Protein AF-A0A6I0JHQ5-F1 (afdb_monomer_lite)

Radius of gyration: 29.56 Å; chains: 1; bounding box: 64×48×81 Å

Secondary structure (DSSP, 8-state):
--S-HHHHHHH-----HHHHHHHHHHHTTS---GGG-TT-SS------------------PPP------------------------------------------------SPPP---------SS-PPPPGGGG-TTTB-HHHHHHHHHHHT---HHHHHHHHHHTGGGBTTSHHHHHHHHS-GGG-S-HHHHHHHHHHHHHT-

pLDDT: mean 71.76, std 22.85, range [32.28, 97.31]

Organism: Bacteroides uniformis (NCBI:txid820)

Sequence (205 aa):
GILDRNSYQENGILTSESIQKVWMEATKRRKRELSELPYLMVKPEKENGKADTPPALQEIQQPELFKKEKTPVNPKNVVHDVAVNAKNACNSGQSKVKEKKAEENKEFPPSAPPKGEEEERKEDSASLPIPGYAFNTMTHNYPGLTDTLKRLGITEVGEVNAILRLSDYGRKGTTVWQLIANTCWSDIGAKGRYLIAALNRAKRK

Foldseek 3Di:
DQFDVVLCVPPVDGHDLVRLVVVCVVCVPPPDDPCPDPSRPDDPPPPPDDDDDDDDDDDDDDDDPDDDDDDDDDDDDDDDDDDDPPPDPDPPDDDDDDDDDDDDDDDDDPPDDDDDDPPPPPPPLDDDDDDPCCPPPVFFDLVVLLVLCVVLVVPRSSLSSLLCVLCVSGGPPDCLVVCSVVDPSVVDDCVSVVSSVVSVVVVVD

Structure (mmCIF, N/CA/C/O backbone):
data_AF-A0A6I0JHQ5-F1
#
_entry.id   AF-A0A6I0JHQ5-F1
#
loop_
_atom_site.group_PDB
_atom_site.id
_atom_site.type_symbol
_atom_site.label_atom_id
_atom_site.label_alt_id
_atom_site.label_comp_id
_atom_site.label_asym_id
_atom_site.label_entity_id
_atom_site.label_seq_id
_atom_site.pdbx_PDB_ins_code
_atom_site.Cartn_x
_atom_site.Cartn_y
_atom_site.Cartn_z
_atom_site.occupancy
_atom_site.B_iso_or_equiv
_atom_site.auth_seq_id
_atom_site.auth_comp_id
_atom_site.auth_asym_id
_atom_site.auth_atom_id
_atom_site.pdbx_PDB_model_num
ATOM 1 N N . GLY A 1 1 ? 17.772 -13.685 -38.017 1.00 62.91 1 GLY A N 1
ATOM 2 C CA . GLY A 1 1 ? 18.515 -12.671 -37.238 1.00 62.91 1 GLY A CA 1
ATOM 3 C C . GLY A 1 1 ? 17.869 -12.521 -35.877 1.00 62.91 1 GLY A C 1
ATOM 4 O O . GLY A 1 1 ? 16.728 -12.932 -35.732 1.00 62.91 1 GLY A O 1
ATOM 5 N N . ILE A 1 2 ? 18.572 -11.963 -34.888 1.00 76.75 2 ILE A N 1
ATOM 6 C CA . ILE A 1 2 ? 18.030 -11.758 -33.525 1.00 76.75 2 ILE A CA 1
ATOM 7 C C . ILE A 1 2 ? 16.774 -10.866 -33.557 1.00 76.75 2 ILE A C 1
ATOM 9 O O . ILE A 1 2 ? 15.871 -11.035 -32.742 1.00 76.75 2 ILE A O 1
ATOM 13 N N . LEU A 1 3 ? 16.700 -9.967 -34.542 1.00 86.19 3 LEU A N 1
ATOM 14 C CA . LEU A 1 3 ? 15.652 -8.969 -34.716 1.00 86.19 3 LEU A CA 1
ATOM 15 C C . LEU A 1 3 ? 15.126 -8.978 -36.150 1.00 86.19 3 LEU A C 1
ATOM 17 O O . LEU A 1 3 ? 15.896 -9.185 -37.093 1.00 86.19 3 LEU A O 1
ATOM 21 N N . ASP A 1 4 ? 13.830 -8.722 -36.287 1.00 86.56 4 ASP A N 1
ATOM 22 C CA . ASP A 1 4 ? 13.154 -8.492 -37.552 1.00 86.56 4 ASP A CA 1
ATOM 23 C C . ASP A 1 4 ? 13.100 -6.989 -37.852 1.00 86.56 4 ASP A C 1
ATOM 25 O O . ASP A 1 4 ? 12.587 -6.186 -37.070 1.00 86.56 4 ASP A O 1
ATOM 29 N N . ARG A 1 5 ? 13.686 -6.595 -38.986 1.00 87.56 5 ARG A N 1
ATOM 30 C CA . ARG A 1 5 ? 13.784 -5.179 -39.370 1.00 87.56 5 ARG A CA 1
ATOM 31 C C . ARG A 1 5 ? 12.447 -4.621 -39.848 1.00 87.56 5 ARG A C 1
ATOM 33 O O . ARG A 1 5 ? 12.194 -3.444 -39.614 1.00 87.56 5 ARG A O 1
ATOM 40 N N . ASN A 1 6 ? 11.600 -5.450 -40.455 1.00 85.38 6 ASN A N 1
ATOM 41 C CA . ASN A 1 6 ? 10.311 -5.019 -40.992 1.00 85.38 6 ASN A CA 1
ATOM 42 C C . ASN A 1 6 ? 9.362 -4.641 -39.851 1.00 85.38 6 ASN A C 1
ATOM 44 O O . ASN A 1 6 ? 8.803 -3.551 -39.856 1.00 85.38 6 ASN A O 1
ATOM 48 N N . SER A 1 7 ? 9.296 -5.458 -38.796 1.00 83.44 7 SER A N 1
ATOM 49 C CA . SER A 1 7 ? 8.553 -5.137 -37.573 1.00 83.44 7 SER A CA 1
ATOM 50 C C . SER A 1 7 ? 9.008 -3.821 -36.933 1.00 83.44 7 SER A C 1
ATOM 52 O O . SER A 1 7 ? 8.184 -3.052 -36.431 1.00 83.44 7 SER A O 1
ATOM 54 N N . TYR A 1 8 ? 10.312 -3.535 -36.947 1.00 85.75 8 TYR A N 1
ATOM 55 C CA . TYR A 1 8 ? 10.825 -2.271 -36.422 1.00 85.75 8 TYR A CA 1
ATOM 56 C C . TYR A 1 8 ? 10.420 -1.077 -37.294 1.00 85.75 8 TYR A C 1
ATOM 58 O O . TYR A 1 8 ? 10.065 -0.030 -36.765 1.00 85.75 8 TYR A O 1
ATOM 66 N N . GLN A 1 9 ? 10.432 -1.229 -38.616 1.00 85.19 9 GLN A N 1
ATOM 67 C CA . GLN A 1 9 ? 10.061 -0.156 -39.539 1.00 85.19 9 GLN A CA 1
ATOM 68 C C . GLN A 1 9 ? 8.553 0.117 -39.566 1.00 85.19 9 GLN A C 1
ATOM 70 O O . GLN A 1 9 ? 8.151 1.275 -39.604 1.00 85.19 9 GLN A O 1
ATOM 75 N N . GLU A 1 10 ? 7.726 -0.926 -39.529 1.00 85.25 10 GLU A N 1
ATOM 76 C CA . GLU A 1 10 ? 6.267 -0.809 -39.632 1.00 85.25 10 GLU A CA 1
ATOM 77 C C . GLU A 1 10 ? 5.610 -0.466 -38.292 1.00 85.25 10 GLU A C 1
ATOM 79 O O . GLU A 1 10 ? 4.711 0.369 -38.239 1.00 85.25 10 GLU A O 1
ATOM 84 N N . ASN A 1 11 ? 6.067 -1.094 -37.204 1.00 84.88 11 ASN A N 1
ATOM 85 C CA . ASN A 1 11 ? 5.420 -0.999 -35.893 1.00 84.88 11 ASN A CA 1
ATOM 86 C C . ASN A 1 11 ? 6.296 -0.316 -34.829 1.00 84.88 11 ASN A C 1
ATOM 88 O O . ASN A 1 11 ? 5.829 -0.085 -33.715 1.00 84.88 11 ASN A O 1
ATOM 92 N N . GLY A 1 12 ? 7.571 -0.024 -35.118 1.00 86.88 12 GLY A N 1
ATOM 93 C CA . GLY A 1 12 ? 8.519 0.479 -34.115 1.00 86.88 12 GLY A CA 1
ATOM 94 C C . GLY A 1 12 ? 8.941 -0.574 -33.084 1.00 86.88 12 GLY A C 1
ATOM 95 O O . GLY A 1 12 ? 9.507 -0.227 -32.047 1.00 86.88 12 GLY A O 1
ATOM 96 N N . ILE A 1 13 ? 8.659 -1.861 -33.331 1.00 87.44 13 ILE A N 1
ATOM 97 C CA . ILE A 1 13 ? 8.844 -2.936 -32.349 1.00 87.44 13 ILE A CA 1
ATOM 98 C C . ILE A 1 13 ? 10.092 -3.747 -32.676 1.00 87.44 13 ILE A C 1
ATOM 100 O O . ILE A 1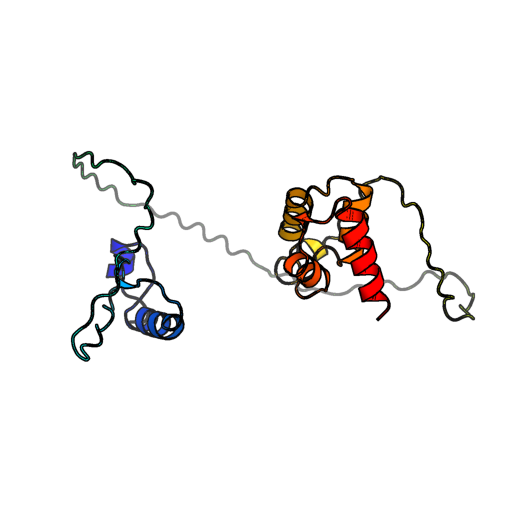 13 ? 10.196 -4.378 -33.730 1.00 87.44 13 ILE A O 1
ATOM 104 N N . LEU A 1 14 ? 11.010 -3.788 -31.711 1.00 89.88 14 LEU A N 1
ATOM 105 C CA . LEU A 1 14 ? 12.246 -4.560 -31.769 1.00 89.88 14 LEU A CA 1
ATOM 106 C C . LEU A 1 14 ? 11.989 -6.026 -31.377 1.00 89.88 14 LEU A C 1
ATOM 108 O O . LEU A 1 14 ? 12.294 -6.457 -30.268 1.00 89.88 14 LEU A O 1
ATOM 112 N N . THR A 1 15 ? 11.372 -6.787 -32.276 1.00 89.12 15 THR A N 1
ATOM 113 C CA . THR A 1 15 ? 11.018 -8.197 -32.050 1.00 89.12 15 THR A CA 1
ATOM 114 C C . THR A 1 15 ? 11.452 -9.070 -33.222 1.00 89.12 15 THR A C 1
ATOM 116 O O . THR A 1 15 ? 11.963 -8.575 -34.221 1.00 89.12 15 THR A O 1
ATOM 119 N N . SER A 1 16 ? 11.308 -10.380 -33.080 1.00 90.69 16 SER A N 1
ATOM 120 C CA . SER A 1 16 ? 11.535 -11.372 -34.128 1.00 90.69 16 SER A CA 1
ATOM 121 C C . SER A 1 16 ? 10.625 -12.573 -33.902 1.00 90.69 16 SER A C 1
ATOM 123 O O . SER A 1 16 ? 10.070 -12.748 -32.816 1.00 90.69 16 SER A O 1
ATOM 125 N N . GLU A 1 17 ? 10.490 -13.430 -34.912 1.00 87.88 17 GLU A N 1
ATOM 126 C CA . GLU A 1 17 ? 9.650 -14.627 -34.828 1.00 87.88 17 GLU A CA 1
ATOM 127 C C . GLU A 1 17 ? 10.030 -15.531 -33.637 1.00 87.88 17 GLU A C 1
ATOM 129 O O . GLU A 1 17 ? 9.159 -16.048 -32.940 1.00 87.88 17 GLU A O 1
ATOM 134 N N . SER A 1 18 ? 11.328 -15.683 -33.347 1.00 87.38 18 SER A N 1
ATOM 135 C CA . SER A 1 18 ? 11.807 -16.485 -32.214 1.00 87.38 18 SER A CA 1
ATOM 136 C C . SER A 1 18 ? 11.443 -15.866 -30.863 1.00 87.38 18 SER A C 1
ATOM 138 O O . SER A 1 18 ? 11.009 -16.583 -29.962 1.00 87.38 18 SER A O 1
ATOM 140 N N . ILE A 1 19 ? 11.557 -14.540 -30.730 1.00 90.25 19 ILE A N 1
ATOM 141 C CA . ILE A 1 19 ? 11.165 -13.803 -29.520 1.00 90.25 19 ILE A CA 1
ATOM 142 C C . ILE A 1 19 ? 9.655 -13.925 -29.297 1.00 90.25 19 ILE A C 1
ATOM 144 O O . ILE A 1 19 ? 9.217 -14.220 -28.184 1.00 90.25 19 ILE A O 1
ATOM 148 N N . GLN A 1 20 ? 8.858 -13.746 -30.355 1.00 89.50 20 GLN A N 1
ATOM 149 C CA . GLN A 1 20 ? 7.406 -13.880 -30.276 1.00 89.50 20 GLN A CA 1
ATOM 150 C C . GLN A 1 20 ? 6.993 -15.307 -29.890 1.00 89.50 20 GLN A C 1
ATOM 152 O O . GLN A 1 20 ? 6.142 -15.455 -29.021 1.00 89.50 20 GLN A O 1
ATOM 157 N N . LYS A 1 21 ? 7.625 -16.360 -30.431 1.00 88.88 21 LYS A N 1
ATOM 158 C CA . LYS A 1 21 ? 7.341 -17.760 -30.045 1.00 88.88 21 LYS A CA 1
ATOM 159 C C . LYS A 1 21 ? 7.562 -18.024 -28.554 1.00 88.88 21 LYS A C 1
ATOM 161 O O . LYS A 1 21 ? 6.670 -18.558 -27.899 1.00 88.88 21 LYS A O 1
ATOM 166 N N . VAL A 1 22 ? 8.707 -17.611 -28.006 1.00 89.88 22 VAL A N 1
ATOM 167 C CA . VAL A 1 22 ? 9.011 -17.769 -26.569 1.00 89.88 22 VAL A CA 1
ATOM 168 C C . VAL A 1 22 ? 8.010 -16.993 -25.713 1.00 89.88 22 VAL A C 1
ATOM 170 O O . VAL A 1 22 ? 7.521 -17.488 -24.698 1.00 89.88 22 VAL A O 1
ATOM 173 N N . TRP A 1 23 ? 7.652 -15.780 -26.136 1.00 88.19 23 TRP A N 1
ATOM 174 C CA . TRP A 1 23 ? 6.645 -14.978 -25.450 1.00 88.19 23 TRP A CA 1
ATOM 175 C C . TRP A 1 23 ? 5.255 -15.635 -25.474 1.00 88.19 23 TRP A C 1
ATOM 177 O O . TRP A 1 23 ? 4.582 -15.673 -24.441 1.00 88.19 23 TRP A O 1
ATOM 187 N N . MET A 1 24 ? 4.838 -16.205 -26.608 1.00 85.75 24 MET A N 1
ATOM 188 C CA . MET A 1 24 ? 3.575 -16.943 -26.744 1.00 85.75 24 MET A CA 1
ATOM 189 C C . MET A 1 24 ? 3.550 -18.174 -25.829 1.00 85.75 24 MET A C 1
ATOM 191 O O . MET A 1 24 ? 2.570 -18.402 -25.121 1.00 85.75 24 MET A O 1
ATOM 195 N N . GLU A 1 25 ? 4.646 -18.933 -25.768 1.00 85.69 25 GLU A N 1
ATOM 196 C CA . GLU A 1 25 ? 4.774 -20.086 -24.871 1.00 85.69 25 GLU A CA 1
ATOM 197 C C . GLU A 1 25 ? 4.651 -19.664 -23.395 1.00 85.69 25 GLU A C 1
ATOM 199 O O . GLU A 1 25 ? 3.826 -20.196 -22.645 1.00 85.69 25 GLU A O 1
ATOM 204 N N . ALA A 1 26 ? 5.392 -18.626 -22.994 1.00 88.00 26 ALA A N 1
ATOM 205 C CA . ALA A 1 26 ? 5.392 -18.096 -21.632 1.00 88.00 26 ALA A CA 1
ATOM 206 C C . ALA A 1 26 ? 4.060 -17.435 -21.226 1.00 88.00 26 ALA A C 1
ATOM 208 O O . ALA A 1 26 ? 3.791 -17.230 -20.036 1.00 88.00 26 ALA A O 1
ATOM 209 N N . THR A 1 27 ? 3.224 -17.056 -22.195 1.00 83.62 27 THR A N 1
ATOM 210 C CA . THR A 1 27 ? 1.930 -16.397 -21.967 1.00 83.62 27 THR A CA 1
ATOM 211 C C . THR A 1 27 ? 0.726 -17.301 -22.193 1.00 83.62 27 THR A C 1
ATOM 213 O O . THR A 1 27 ? -0.363 -16.913 -21.780 1.00 83.62 27 THR A O 1
ATOM 216 N N . LYS A 1 28 ? 0.913 -18.537 -22.678 1.00 81.06 28 LYS A N 1
ATOM 217 C CA . LYS A 1 28 ? -0.150 -19.519 -22.965 1.00 81.06 28 LYS A CA 1
ATOM 218 C C . LYS A 1 28 ? -1.140 -19.755 -21.813 1.00 81.06 28 LYS A C 1
ATOM 220 O O . LYS A 1 28 ? -2.302 -20.062 -22.046 1.00 81.06 28 LYS A O 1
ATOM 225 N N . ARG A 1 29 ? -0.707 -19.605 -20.553 1.00 76.31 29 ARG A N 1
ATOM 226 C CA . ARG A 1 29 ? -1.556 -19.800 -19.354 1.00 76.31 29 ARG A CA 1
ATOM 227 C C . ARG A 1 29 ? -2.416 -18.587 -18.989 1.00 76.31 29 ARG A C 1
ATOM 229 O O . ARG A 1 29 ? -3.279 -18.684 -18.120 1.00 76.31 29 ARG A O 1
ATOM 236 N N . ARG A 1 30 ? -2.166 -17.430 -19.602 1.00 77.81 30 ARG A N 1
ATOM 237 C CA . ARG A 1 30 ? -2.939 -16.207 -19.384 1.00 77.81 30 ARG A CA 1
ATOM 238 C C . ARG A 1 30 ? -4.075 -16.234 -20.405 1.00 77.81 30 ARG A C 1
ATOM 240 O O . ARG A 1 30 ? -3.806 -16.217 -21.597 1.00 77.81 30 ARG A O 1
ATOM 247 N N . LYS A 1 31 ? -5.329 -16.318 -19.946 1.00 66.56 31 LYS A N 1
ATOM 248 C CA . LYS A 1 31 ? -6.545 -16.338 -20.784 1.00 66.56 31 LYS A CA 1
ATOM 249 C C . LYS A 1 31 ? -6.758 -14.990 -21.495 1.00 66.56 31 LYS A C 1
ATOM 251 O O . LYS A 1 31 ? -7.672 -14.249 -21.154 1.00 66.56 31 LYS A O 1
ATOM 256 N N . ARG A 1 32 ? -5.862 -14.622 -22.408 1.00 70.75 32 ARG A N 1
ATOM 257 C CA . ARG A 1 32 ? -5.912 -13.377 -23.176 1.00 70.75 32 ARG A CA 1
ATOM 258 C C . ARG A 1 32 ? -6.013 -13.722 -24.655 1.00 70.75 32 ARG A C 1
ATOM 260 O O . ARG A 1 32 ? -5.326 -14.630 -25.116 1.00 70.75 32 ARG A O 1
ATOM 267 N N . GLU A 1 33 ? -6.860 -13.006 -25.382 1.00 67.88 33 GLU A N 1
ATOM 268 C CA . GLU A 1 33 ? -7.032 -13.214 -26.818 1.00 67.88 33 GLU A CA 1
ATOM 269 C C . GLU A 1 33 ? -5.829 -12.639 -27.573 1.00 67.88 33 GLU A C 1
ATOM 271 O O . GLU A 1 33 ? -5.718 -11.446 -27.835 1.00 67.88 33 GLU A O 1
ATOM 276 N N . LEU A 1 34 ? -4.862 -13.505 -27.876 1.00 66.69 34 LEU A N 1
ATOM 277 C CA . LEU A 1 34 ? -3.615 -13.136 -28.559 1.00 66.69 34 LEU A CA 1
ATOM 278 C C . LEU A 1 34 ? -3.827 -12.824 -30.052 1.00 66.69 34 LEU A C 1
ATOM 280 O O . LEU A 1 34 ? -2.945 -12.262 -30.695 1.00 66.69 34 LEU A O 1
ATOM 284 N N . SER A 1 35 ? -4.998 -13.164 -30.596 1.00 65.19 35 SER A N 1
ATOM 285 C CA . SER A 1 35 ? -5.417 -12.888 -31.974 1.00 65.19 35 SER A CA 1
ATOM 286 C C . SER A 1 35 ? -5.663 -11.408 -32.276 1.00 65.19 35 SER A C 1
ATOM 288 O O . SER A 1 35 ? -5.780 -11.056 -33.446 1.00 65.19 35 SER A O 1
ATOM 290 N N . GLU A 1 36 ? -5.732 -10.545 -31.261 1.00 67.81 36 GLU A N 1
ATOM 291 C CA . GLU A 1 36 ? -6.041 -9.118 -31.428 1.00 67.81 36 GLU A CA 1
ATOM 292 C C . GLU A 1 36 ? -4.808 -8.239 -31.694 1.00 67.81 36 GLU A C 1
ATOM 294 O O . GLU A 1 36 ? -4.946 -7.043 -31.948 1.00 67.81 36 GLU A O 1
ATOM 299 N N . LEU A 1 37 ? -3.589 -8.790 -31.632 1.00 76.88 37 LEU A N 1
ATOM 300 C CA . LEU A 1 37 ? -2.369 -7.988 -31.744 1.00 76.88 37 LEU A CA 1
ATOM 301 C C . LEU A 1 37 ? -1.943 -7.795 -33.215 1.00 76.88 37 LEU A C 1
ATOM 303 O O . LEU A 1 37 ? -1.537 -8.765 -33.858 1.00 76.88 37 LEU A O 1
ATOM 307 N N . PRO A 1 38 ? -1.949 -6.555 -33.749 1.00 75.94 38 PRO A N 1
ATOM 308 C CA . PRO A 1 38 ? -1.713 -6.283 -35.174 1.00 75.94 38 PRO A CA 1
ATOM 309 C C . PRO A 1 38 ? -0.259 -6.496 -35.628 1.00 75.94 38 PRO A C 1
ATOM 311 O O . PRO A 1 38 ? 0.008 -6.571 -36.821 1.00 75.94 38 PRO A O 1
ATOM 314 N N . TYR A 1 39 ? 0.680 -6.610 -34.688 1.00 77.19 39 TYR A N 1
ATOM 315 C CA . TYR A 1 39 ? 2.122 -6.751 -34.933 1.00 77.19 39 TYR A CA 1
ATOM 316 C C . TYR A 1 39 ? 2.643 -8.182 -34.710 1.00 77.19 39 TYR A C 1
ATOM 318 O O . TYR A 1 39 ? 3.855 -8.428 -34.716 1.00 77.19 39 TYR A O 1
ATOM 326 N N . LEU A 1 40 ? 1.745 -9.137 -34.448 1.00 83.81 40 LEU A N 1
ATOM 327 C CA . LEU A 1 40 ? 2.125 -10.522 -34.217 1.00 83.81 40 LEU A CA 1
ATOM 328 C C . LEU A 1 40 ? 2.392 -11.214 -35.561 1.00 83.81 40 LEU A C 1
ATOM 330 O O . LEU A 1 40 ? 1.495 -11.423 -36.374 1.00 83.81 40 LEU A O 1
ATOM 334 N N . MET A 1 41 ? 3.649 -11.585 -35.778 1.00 80.38 41 MET A N 1
ATOM 335 C CA . MET A 1 41 ? 4.110 -12.319 -36.957 1.00 80.38 41 MET A CA 1
ATOM 336 C C . MET A 1 41 ? 3.763 -13.807 -36.826 1.00 80.38 41 MET A C 1
ATOM 338 O O . MET A 1 41 ? 3.449 -14.482 -37.806 1.00 80.38 41 MET A O 1
ATOM 342 N N . VAL A 1 42 ? 3.794 -14.315 -35.590 1.00 75.38 42 VAL A N 1
ATOM 343 C CA . VAL A 1 42 ? 3.487 -15.705 -35.249 1.00 75.38 42 VAL A CA 1
ATOM 344 C C . VAL A 1 42 ? 2.000 -15.833 -34.969 1.00 75.38 42 VAL A C 1
ATOM 346 O O . VAL A 1 42 ? 1.533 -15.565 -33.864 1.00 75.38 42 VAL A O 1
ATOM 349 N N . LYS A 1 43 ? 1.234 -16.261 -35.969 1.00 74.44 43 LYS A N 1
ATOM 350 C CA . LYS A 1 43 ? -0.187 -16.546 -35.763 1.00 74.44 43 LYS A CA 1
ATOM 351 C C . LYS A 1 43 ? -0.328 -17.676 -34.734 1.00 74.44 43 LYS A C 1
ATOM 353 O O . LYS A 1 43 ? 0.391 -18.670 -34.851 1.00 74.44 43 LYS A O 1
ATOM 358 N N . PRO A 1 44 ? -1.232 -17.558 -33.745 1.00 65.81 44 PRO A N 1
ATOM 359 C CA . PRO A 1 44 ? -1.538 -18.685 -32.881 1.00 65.81 44 PRO A CA 1
ATOM 360 C C . PRO A 1 44 ? -2.069 -19.823 -33.756 1.00 65.81 44 PRO A C 1
ATOM 362 O O . PRO A 1 44 ? -3.013 -19.628 -34.527 1.00 65.81 44 PRO A O 1
ATOM 365 N N . GLU A 1 45 ? -1.453 -21.001 -33.661 1.00 60.28 45 GLU A N 1
ATOM 366 C CA . GLU A 1 45 ? -2.038 -22.206 -34.233 1.00 60.28 45 GLU A CA 1
ATOM 367 C C . GLU A 1 45 ? -3.379 -22.423 -33.537 1.00 60.28 45 GLU A C 1
ATOM 369 O O . GLU A 1 45 ? -3.449 -22.691 -32.337 1.00 60.28 45 GLU A O 1
ATOM 374 N N . LYS A 1 46 ? -4.465 -22.238 -34.292 1.00 54.53 46 LYS A N 1
ATOM 375 C CA . LYS A 1 46 ? -5.773 -22.721 -33.875 1.00 54.53 46 LYS A CA 1
ATOM 376 C C . LYS A 1 46 ? -5.635 -24.231 -33.779 1.00 54.53 46 LYS A C 1
ATOM 378 O O . LYS A 1 46 ? -5.448 -24.898 -34.794 1.00 54.53 46 LYS A O 1
ATOM 383 N N . GLU A 1 47 ? -5.677 -24.744 -32.558 1.00 46.22 47 GLU A N 1
ATOM 384 C CA . GLU A 1 47 ? -5.752 -26.169 -32.276 1.00 46.22 47 GLU A CA 1
ATOM 385 C C . GLU A 1 47 ? -7.082 -26.671 -32.860 1.00 46.22 47 GLU A C 1
ATOM 387 O O . GLU A 1 47 ? -8.141 -26.604 -32.242 1.00 46.22 47 GLU A O 1
ATOM 392 N N . ASN A 1 48 ? -7.047 -27.072 -34.132 1.00 45.94 48 ASN A N 1
ATOM 393 C CA . ASN A 1 48 ? -8.157 -27.726 -34.802 1.00 45.94 48 ASN A CA 1
ATOM 394 C C . ASN A 1 48 ? -8.285 -29.126 -34.198 1.00 45.94 48 ASN A C 1
ATOM 396 O O . ASN A 1 48 ? -7.610 -30.064 -34.616 1.00 45.94 48 ASN A O 1
ATOM 400 N N . GLY A 1 49 ? -9.150 -29.241 -33.192 1.00 39.50 49 GLY A N 1
ATOM 401 C CA . GLY A 1 49 ? -9.376 -30.462 -32.430 1.00 39.50 49 GLY A CA 1
ATOM 402 C C . GLY A 1 49 ? -10.818 -30.603 -31.947 1.00 39.50 49 GLY A C 1
ATOM 403 O O . GLY A 1 49 ? -11.051 -30.640 -30.748 1.00 39.50 49 GLY A O 1
ATOM 404 N N . LYS A 1 50 ? -11.735 -30.786 -32.909 1.00 35.62 50 LYS A N 1
ATOM 405 C CA . LYS A 1 50 ? -13.109 -31.328 -32.794 1.00 35.62 50 LYS A CA 1
ATOM 406 C C . LYS A 1 50 ? -14.238 -30.396 -32.329 1.00 35.62 50 LYS A C 1
ATOM 408 O O . LYS A 1 50 ? -14.073 -29.481 -31.535 1.00 35.62 50 LYS A O 1
ATOM 413 N N . ALA A 1 51 ? -15.380 -30.668 -32.954 1.00 46.38 51 ALA A N 1
ATOM 414 C CA . ALA A 1 51 ? -16.584 -29.870 -33.057 1.00 46.38 51 ALA A CA 1
ATOM 415 C C . ALA A 1 51 ? -17.567 -30.071 -31.892 1.00 46.38 51 ALA A C 1
ATOM 417 O O . ALA A 1 51 ? -17.474 -31.039 -31.139 1.00 46.38 51 ALA A O 1
ATOM 418 N N . ASP A 1 52 ? -18.531 -29.149 -31.875 1.00 45.41 52 ASP A N 1
ATOM 419 C CA . ASP A 1 52 ? -19.847 -29.182 -31.233 1.00 45.41 52 ASP A CA 1
ATOM 420 C C . ASP A 1 52 ? -19.912 -28.924 -29.725 1.00 45.41 52 ASP A C 1
ATOM 422 O O . ASP A 1 52 ? -19.871 -29.836 -28.907 1.00 45.41 52 ASP A O 1
ATOM 426 N N . THR A 1 53 ? -20.095 -27.644 -29.368 1.00 35.72 53 THR A N 1
ATOM 427 C CA . THR A 1 53 ? -21.215 -27.112 -28.549 1.00 35.72 53 THR A CA 1
ATOM 428 C C . THR A 1 53 ? -21.003 -25.596 -28.357 1.00 35.72 53 THR A C 1
ATOM 430 O O . THR A 1 53 ? -19.908 -25.200 -27.958 1.00 35.72 53 THR A O 1
ATOM 433 N N . PRO A 1 54 ? -21.991 -24.714 -28.613 1.00 42.66 54 PRO A N 1
ATOM 434 C CA . PRO A 1 54 ? -21.824 -23.277 -28.393 1.00 42.66 54 PRO A CA 1
ATOM 435 C C . PRO A 1 54 ? -22.048 -22.921 -26.912 1.00 42.66 54 PRO A C 1
ATOM 437 O O . PRO A 1 54 ? -23.107 -23.254 -26.377 1.00 42.66 54 PRO A O 1
ATOM 440 N N . PRO A 1 55 ? -21.142 -22.192 -26.231 1.00 38.12 55 PRO A N 1
ATOM 441 C CA . PRO A 1 55 ? -21.483 -21.522 -24.990 1.00 38.12 55 PRO A CA 1
ATOM 442 C C . PRO A 1 55 ? -21.803 -20.046 -25.252 1.00 38.12 55 PRO A C 1
ATOM 444 O O . PRO A 1 55 ? -20.995 -19.289 -25.784 1.00 38.12 55 PRO A O 1
ATOM 447 N N . ALA A 1 56 ? -23.033 -19.709 -24.873 1.00 36.69 56 ALA A N 1
ATOM 448 C CA . ALA A 1 56 ? -23.645 -18.405 -24.656 1.00 36.69 56 ALA A CA 1
ATOM 449 C C . ALA A 1 56 ? -22.731 -17.165 -24.702 1.00 36.69 56 ALA A C 1
ATOM 451 O O . ALA A 1 56 ? -21.778 -17.027 -23.935 1.00 36.69 56 ALA A O 1
ATOM 452 N N . LEU A 1 57 ? -23.161 -16.208 -25.531 1.00 43.91 57 LEU A N 1
ATOM 453 C CA . LEU A 1 57 ? -22.820 -14.792 -25.448 1.00 43.91 57 LEU A CA 1
ATOM 454 C C . LEU A 1 57 ? -22.948 -14.302 -23.998 1.00 43.91 57 LEU A C 1
ATOM 456 O O . LEU A 1 57 ? -24.049 -14.248 -23.453 1.00 43.91 57 LEU A O 1
ATOM 460 N N . GLN A 1 58 ? -21.831 -13.907 -23.393 1.00 37.25 58 GLN A N 1
ATOM 461 C CA . GLN A 1 58 ? -21.848 -12.908 -22.331 1.00 37.25 58 GLN A CA 1
ATOM 462 C C . GLN A 1 58 ? -21.290 -11.618 -22.914 1.00 37.25 58 GLN A C 1
ATOM 464 O O . GLN A 1 58 ? -20.091 -11.441 -23.110 1.00 37.25 58 GLN A O 1
ATOM 469 N N . GLU A 1 59 ? -22.243 -10.763 -23.255 1.00 45.00 59 GLU A N 1
ATOM 470 C CA . GLU A 1 59 ? -22.110 -9.358 -23.583 1.00 45.00 59 GLU A CA 1
ATOM 471 C C . GLU A 1 59 ? -21.346 -8.642 -22.459 1.00 45.00 59 GLU A C 1
ATOM 473 O O . GLU A 1 59 ? -21.864 -8.431 -21.364 1.00 45.00 59 GLU A O 1
ATOM 478 N N . ILE A 1 60 ? -20.087 -8.289 -22.713 1.00 38.66 60 ILE A N 1
ATOM 479 C CA . ILE A 1 60 ? -19.362 -7.311 -21.903 1.00 38.66 60 ILE A CA 1
ATOM 480 C C . ILE A 1 60 ? -19.129 -6.113 -22.813 1.00 38.66 60 ILE A C 1
ATOM 482 O O . ILE A 1 60 ? -18.364 -6.178 -23.774 1.00 38.66 60 ILE A O 1
ATOM 486 N N . GLN A 1 61 ? -19.858 -5.039 -22.514 1.00 36.69 61 GLN A N 1
ATOM 487 C CA . GLN A 1 61 ? -19.784 -3.737 -23.167 1.00 36.69 61 GLN A CA 1
ATOM 488 C C . GLN A 1 61 ? -18.331 -3.270 -23.330 1.00 36.69 61 GLN A C 1
ATOM 490 O O . GLN A 1 61 ? -17.632 -2.992 -22.355 1.00 36.69 61 GLN A O 1
ATOM 495 N N . GLN A 1 62 ? -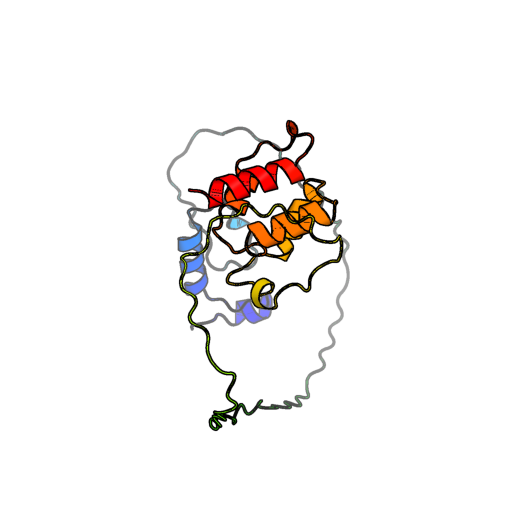17.902 -3.136 -24.585 1.00 42.97 62 GLN A N 1
ATOM 496 C CA . GLN A 1 62 ? -16.823 -2.229 -24.964 1.00 42.97 62 GLN A CA 1
ATOM 497 C C . GLN A 1 62 ? -17.333 -0.781 -24.847 1.00 42.97 62 GLN A C 1
ATOM 499 O O . GLN A 1 62 ? -18.454 -0.508 -25.278 1.00 42.97 62 GLN A O 1
ATOM 504 N N . PRO A 1 63 ? -16.538 0.181 -24.350 1.00 38.41 63 PRO A N 1
ATOM 505 C CA . PRO A 1 63 ? -16.783 1.585 -24.643 1.00 38.41 63 PRO A CA 1
ATOM 506 C C . PRO A 1 63 ? -16.424 1.851 -26.111 1.00 38.41 63 PRO A C 1
ATOM 508 O O . PRO A 1 63 ? -15.299 1.579 -26.534 1.00 38.41 63 PRO A O 1
ATOM 511 N N . GLU A 1 64 ? -17.384 2.375 -26.876 1.00 41.97 64 GLU A N 1
ATOM 512 C CA . GLU A 1 64 ? -17.231 2.777 -28.277 1.00 41.97 64 GLU A CA 1
ATOM 513 C C . GLU A 1 64 ? -16.009 3.689 -28.471 1.00 41.97 64 GLU A C 1
ATOM 515 O O . GLU A 1 64 ? -15.984 4.848 -28.048 1.00 41.97 64 GLU A O 1
ATOM 520 N N . LEU A 1 65 ? -14.982 3.163 -29.140 1.00 37.09 65 LEU A N 1
ATOM 521 C CA . LEU A 1 65 ? -13.779 3.904 -29.489 1.00 37.09 65 LEU A CA 1
ATOM 522 C C . LEU A 1 65 ? -13.930 4.453 -30.913 1.00 37.09 65 LEU A C 1
ATOM 524 O O . LEU A 1 65 ? -13.844 3.729 -31.897 1.00 37.09 65 LEU A O 1
ATOM 528 N N 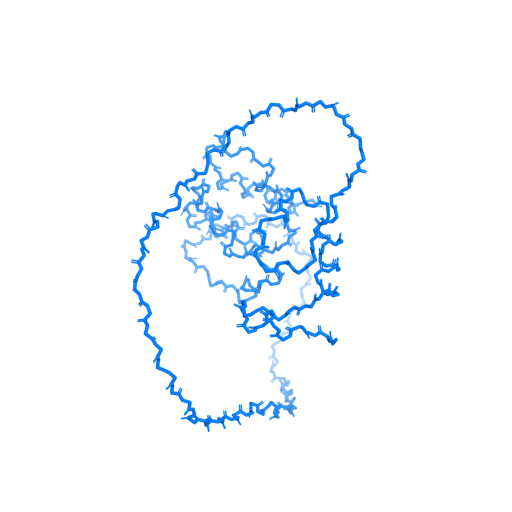. PHE A 1 66 ? -14.188 5.758 -30.947 1.00 39.88 66 PHE A N 1
ATOM 529 C CA . PHE A 1 66 ? -13.924 6.749 -31.988 1.00 39.88 66 PHE A CA 1
ATOM 530 C C . PHE A 1 66 ? -14.221 6.410 -33.454 1.00 39.88 66 PHE A C 1
ATOM 532 O O . PHE A 1 66 ? -13.612 5.582 -34.129 1.00 39.88 66 PHE A O 1
ATOM 539 N N . LYS A 1 67 ? -15.121 7.246 -33.968 1.00 42.34 67 LYS A N 1
ATOM 540 C CA . LYS A 1 67 ? -15.487 7.415 -35.363 1.00 42.34 67 LYS A CA 1
ATOM 541 C C . LYS A 1 67 ? -14.262 7.581 -36.263 1.00 42.34 67 LYS A C 1
ATOM 543 O O . LYS A 1 67 ? -13.393 8.422 -36.063 1.00 42.34 67 LYS A O 1
ATOM 548 N N . LYS A 1 68 ? -14.309 6.785 -37.320 1.00 41.69 68 LYS A N 1
ATOM 549 C CA . LYS A 1 68 ? -13.585 6.887 -38.579 1.00 41.69 68 LYS A CA 1
ATOM 550 C C . LYS A 1 68 ? -13.866 8.244 -39.238 1.00 41.69 68 LYS A C 1
ATOM 552 O O . LYS A 1 68 ? -14.985 8.470 -39.690 1.00 41.69 68 LYS A O 1
ATOM 557 N N . GLU A 1 69 ? -12.847 9.086 -39.376 1.00 32.28 69 GLU A N 1
ATOM 558 C CA . GLU A 1 69 ? -12.842 10.183 -40.348 1.00 32.28 69 GLU A CA 1
ATOM 559 C C . GLU A 1 69 ? -11.609 10.057 -41.248 1.00 32.28 69 GLU A C 1
ATOM 561 O O . GLU A 1 69 ? -10.506 9.733 -40.809 1.00 32.28 69 GLU A O 1
ATOM 566 N N . LYS A 1 70 ? -11.855 10.179 -42.553 1.00 38.44 70 LYS A N 1
ATOM 567 C CA . LYS A 1 70 ? -10.900 9.974 -43.641 1.00 38.44 70 LYS A CA 1
ATOM 568 C C . LYS A 1 70 ? -10.230 11.298 -44.025 1.00 38.44 70 LYS A C 1
ATOM 570 O O . LYS A 1 70 ? -10.840 12.348 -43.887 1.00 38.44 70 LYS A O 1
ATOM 575 N N . THR A 1 71 ? -9.108 11.147 -44.741 1.00 34.62 71 THR A N 1
ATOM 576 C CA . THR A 1 71 ? -8.443 12.070 -45.700 1.00 34.62 71 THR A CA 1
ATOM 577 C C . THR A 1 71 ? -7.417 13.083 -45.161 1.00 34.62 71 THR A C 1
ATOM 579 O O . THR A 1 71 ? -7.536 13.511 -44.022 1.00 34.62 71 THR A O 1
ATOM 582 N N . PRO A 1 72 ? -6.455 13.553 -45.992 1.00 43.81 72 PRO A N 1
ATOM 583 C CA . PRO A 1 72 ? -5.679 12.836 -47.013 1.00 43.81 72 PRO A CA 1
ATOM 584 C C . PRO A 1 72 ? -4.145 13.062 -46.914 1.00 43.81 72 PRO A C 1
ATOM 586 O O . PRO A 1 72 ? -3.632 13.896 -46.178 1.00 43.81 72 PRO A O 1
ATOM 589 N N . VAL A 1 73 ? -3.441 12.273 -47.726 1.00 45.09 73 VAL A N 1
ATOM 590 C CA . VAL A 1 73 ? -2.021 12.272 -48.123 1.00 45.09 73 VAL A CA 1
ATOM 591 C C . VAL A 1 73 ? -1.339 13.653 -48.219 1.00 45.09 73 VAL A C 1
ATOM 593 O O . VAL A 1 73 ? -1.820 14.532 -48.929 1.00 45.09 73 VAL A O 1
ATOM 596 N N . ASN A 1 74 ? -0.121 13.767 -47.669 1.00 40.31 74 ASN A N 1
ATOM 597 C CA . ASN A 1 74 ? 0.952 14.589 -48.249 1.00 40.31 74 ASN A CA 1
ATOM 598 C C . ASN A 1 74 ? 2.338 13.966 -47.948 1.00 40.31 74 ASN A C 1
ATOM 600 O O . ASN A 1 74 ? 2.678 13.809 -46.773 1.00 40.31 74 ASN A O 1
ATOM 604 N N . PRO A 1 75 ? 3.147 13.605 -48.963 1.00 52.59 75 PRO A N 1
ATOM 605 C CA . PRO A 1 75 ? 4.509 13.140 -48.771 1.00 52.59 75 PRO A CA 1
ATOM 606 C C . PRO A 1 75 ? 5.480 14.321 -48.884 1.00 52.59 75 PRO A C 1
ATOM 608 O O . PRO A 1 75 ? 5.638 14.914 -49.952 1.00 52.59 75 PRO A O 1
ATOM 611 N N . LYS A 1 76 ? 6.214 14.627 -47.812 1.00 37.91 76 LYS A N 1
ATOM 612 C CA . LYS A 1 76 ? 7.462 15.385 -47.950 1.00 37.91 76 LYS A CA 1
ATOM 613 C C . LYS A 1 76 ? 8.528 14.873 -46.996 1.00 37.91 76 LYS A C 1
ATOM 615 O O . LYS A 1 76 ? 8.645 15.265 -45.843 1.00 37.91 76 LYS A O 1
ATOM 620 N N . ASN A 1 77 ? 9.277 13.942 -4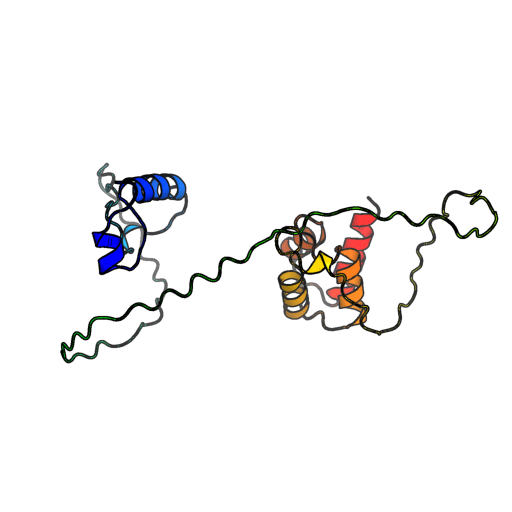7.564 1.00 47.50 77 ASN A N 1
ATOM 621 C CA . ASN A 1 77 ? 10.617 13.546 -47.193 1.00 47.50 77 ASN A CA 1
ATOM 622 C C . ASN A 1 77 ? 11.515 14.789 -47.018 1.00 47.50 77 ASN A C 1
ATOM 624 O O . ASN A 1 77 ? 11.656 15.563 -47.965 1.00 47.50 77 ASN A O 1
ATOM 628 N N . VAL A 1 78 ? 12.128 14.962 -45.845 1.00 38.69 78 VAL A N 1
ATOM 629 C CA . VAL A 1 78 ? 13.389 15.701 -45.698 1.00 38.69 78 VAL A CA 1
ATOM 630 C C . VAL A 1 78 ? 14.298 14.866 -44.809 1.00 38.69 78 VAL A C 1
ATOM 632 O O . VAL A 1 78 ? 13.937 14.438 -43.715 1.00 38.69 78 VAL A O 1
ATOM 635 N N . VAL A 1 79 ? 15.465 14.606 -45.368 1.00 44.94 79 VAL A N 1
ATOM 636 C CA . VAL A 1 79 ? 16.498 13.680 -44.945 1.00 44.94 79 VAL A CA 1
ATOM 637 C C . VAL A 1 79 ? 17.735 14.505 -44.576 1.00 44.94 79 VAL A C 1
ATOM 639 O O . VAL A 1 79 ? 18.090 15.411 -45.324 1.00 44.94 79 VAL A O 1
ATOM 642 N N . HIS A 1 80 ? 18.363 14.115 -43.457 1.00 46.31 80 HIS A N 1
ATOM 643 C CA . HIS A 1 80 ? 19.691 14.487 -42.924 1.00 46.31 80 HIS A CA 1
ATOM 644 C C . HIS A 1 80 ? 19.839 15.940 -42.403 1.00 46.31 80 HIS A C 1
ATOM 646 O O . HIS A 1 80 ? 19.353 16.886 -42.998 1.00 46.31 80 HIS A O 1
ATOM 652 N N . ASP A 1 81 ? 20.404 16.189 -41.218 1.00 39.72 81 ASP A N 1
ATOM 653 C CA . ASP A 1 81 ? 21.706 15.690 -40.777 1.00 39.72 81 ASP A CA 1
ATOM 654 C C . ASP A 1 81 ? 21.811 15.302 -39.295 1.00 39.72 81 ASP A C 1
ATOM 656 O O . ASP A 1 81 ? 21.159 15.834 -38.396 1.00 39.72 81 ASP A O 1
ATOM 660 N N . VAL A 1 82 ? 22.700 14.340 -39.081 1.00 47.25 82 VAL A N 1
ATOM 661 C CA . VAL A 1 82 ? 23.096 13.756 -37.808 1.00 47.25 82 VAL A CA 1
ATOM 662 C C . VAL A 1 82 ? 24.151 14.650 -37.153 1.00 47.25 82 VAL A C 1
ATOM 664 O O . VAL A 1 82 ? 25.238 14.829 -37.689 1.00 47.25 82 VAL A O 1
ATOM 667 N N . ALA A 1 83 ? 23.885 15.122 -35.936 1.00 43.16 83 ALA A N 1
ATOM 668 C CA . ALA A 1 83 ? 24.926 15.546 -35.004 1.00 43.16 83 ALA A CA 1
ATOM 669 C C . ALA A 1 83 ? 24.850 14.653 -33.760 1.00 43.16 83 ALA A C 1
ATOM 671 O O . ALA A 1 83 ? 24.128 14.933 -32.802 1.00 43.16 83 ALA A O 1
ATOM 672 N N . VAL A 1 84 ? 25.578 13.533 -33.792 1.00 52.84 84 VAL A N 1
ATOM 673 C CA . VAL A 1 84 ? 25.759 12.666 -32.622 1.00 52.84 84 VAL A CA 1
ATOM 674 C C . VAL A 1 84 ? 26.685 13.388 -31.647 1.00 52.84 84 VAL A C 1
ATOM 676 O O . VAL A 1 84 ? 27.900 13.387 -31.819 1.00 52.84 84 VAL A O 1
ATOM 679 N N . ASN A 1 85 ? 26.135 14.001 -30.600 1.00 45.91 85 ASN A N 1
ATOM 680 C CA . ASN A 1 85 ? 26.941 14.364 -29.439 1.00 45.91 85 ASN A CA 1
ATOM 681 C C . ASN A 1 85 ? 26.966 13.177 -28.473 1.00 45.91 85 ASN A C 1
ATOM 683 O O . ASN A 1 85 ? 26.152 13.077 -27.555 1.00 45.91 85 ASN A O 1
ATOM 687 N N . ALA A 1 86 ? 27.892 12.249 -28.712 1.00 53.91 86 ALA A N 1
ATOM 688 C CA . ALA A 1 86 ? 28.217 11.187 -27.773 1.00 53.91 86 ALA A CA 1
ATOM 689 C C . ALA A 1 86 ? 28.967 11.780 -26.567 1.00 53.91 86 ALA A C 1
ATOM 691 O O . ALA A 1 86 ? 30.191 11.704 -26.469 1.00 53.91 86 ALA A O 1
ATOM 692 N N . LYS A 1 87 ? 28.231 12.368 -25.618 1.00 49.41 87 LYS A N 1
ATOM 693 C CA . LYS A 1 87 ? 28.755 12.614 -24.269 1.00 49.41 87 LYS A CA 1
ATOM 694 C C . LYS A 1 87 ? 28.754 11.291 -23.511 1.00 49.41 87 LYS A C 1
ATOM 696 O O . LYS A 1 87 ? 27.805 10.964 -22.805 1.00 49.41 87 LYS A O 1
ATOM 701 N N . ASN A 1 88 ? 29.830 10.527 -23.682 1.00 53.06 88 ASN A N 1
ATOM 702 C CA . ASN A 1 88 ? 30.180 9.431 -22.787 1.00 53.06 88 ASN A CA 1
ATOM 703 C C . ASN A 1 88 ? 30.304 9.991 -21.362 1.00 53.06 88 ASN A C 1
ATOM 705 O O . ASN A 1 88 ? 31.215 10.767 -21.069 1.00 53.06 88 ASN A O 1
ATOM 709 N N . ALA A 1 89 ? 29.382 9.616 -20.477 1.00 41.75 89 ALA A N 1
ATOM 710 C CA . ALA A 1 89 ? 29.532 9.841 -19.049 1.00 41.75 89 ALA A CA 1
ATOM 711 C C . ALA A 1 89 ? 30.639 8.908 -18.542 1.00 41.75 89 ALA A C 1
ATOM 713 O O . ALA A 1 89 ? 30.418 7.729 -18.286 1.00 41.75 89 ALA A O 1
ATOM 714 N N . CYS A 1 90 ? 31.853 9.446 -18.460 1.00 48.31 90 CYS A N 1
ATOM 715 C CA . CYS A 1 90 ? 32.996 8.809 -17.828 1.00 48.31 90 CYS A CA 1
ATOM 716 C C . CYS A 1 90 ? 32.729 8.678 -16.322 1.00 48.31 90 CYS A C 1
ATOM 718 O O . CYS A 1 90 ? 32.811 9.647 -15.572 1.00 48.31 90 CYS A O 1
ATOM 720 N N . ASN A 1 91 ? 32.417 7.472 -15.869 1.00 55.66 91 ASN A N 1
ATOM 721 C CA . ASN A 1 91 ? 32.426 7.062 -14.470 1.00 55.66 91 ASN A CA 1
ATOM 722 C C . ASN A 1 91 ? 33.830 6.573 -14.079 1.00 55.66 91 ASN A C 1
ATOM 724 O O . ASN A 1 91 ? 34.024 5.434 -13.664 1.00 55.66 91 ASN A O 1
ATOM 728 N N . SER A 1 92 ? 34.822 7.458 -14.206 1.00 48.94 92 SER A N 1
ATOM 729 C CA . SER A 1 92 ? 36.145 7.272 -13.607 1.00 48.94 92 SER A CA 1
ATOM 730 C C . SER A 1 92 ? 36.194 8.030 -12.285 1.00 48.94 92 SER A C 1
ATOM 732 O O . SER A 1 92 ? 36.349 9.249 -12.261 1.00 48.94 92 SER A O 1
ATOM 734 N N . GLY A 1 93 ? 36.026 7.307 -11.179 1.00 45.09 93 GLY A N 1
ATOM 735 C CA . GLY A 1 93 ? 36.031 7.904 -9.847 1.00 45.09 93 GLY A CA 1
ATOM 736 C C . GLY A 1 93 ? 35.939 6.908 -8.695 1.00 45.09 93 GLY A C 1
ATOM 737 O O . GLY A 1 93 ? 35.322 7.213 -7.683 1.00 45.09 93 GLY A O 1
ATOM 738 N N . GLN A 1 94 ? 36.533 5.718 -8.817 1.00 49.66 94 GLN A N 1
ATOM 739 C CA . GLN A 1 94 ? 36.951 4.981 -7.624 1.00 49.66 94 GLN A CA 1
ATOM 740 C C . GLN A 1 94 ? 38.231 5.633 -7.093 1.00 49.66 94 GLN A C 1
ATOM 742 O O . GLN A 1 94 ? 39.278 5.513 -7.722 1.00 49.66 94 GLN A O 1
ATOM 747 N N . SER A 1 95 ? 38.180 6.279 -5.925 1.00 50.50 95 SER A N 1
ATOM 748 C CA . SER A 1 95 ? 39.366 6.358 -5.067 1.00 50.50 95 SER A CA 1
ATOM 749 C C . SER A 1 95 ? 39.035 6.663 -3.605 1.00 50.50 95 SER A C 1
ATOM 751 O O . SER A 1 95 ? 38.549 7.735 -3.265 1.00 50.50 95 SER A O 1
ATOM 753 N N . LYS A 1 96 ? 39.374 5.671 -2.774 1.00 45.16 96 LYS A N 1
ATOM 754 C CA . LYS A 1 96 ? 40.007 5.753 -1.447 1.00 45.16 96 LYS A CA 1
ATOM 755 C C . LYS A 1 96 ? 39.347 6.593 -0.343 1.00 45.16 96 LYS A C 1
ATOM 757 O O . LYS A 1 96 ? 39.523 7.800 -0.240 1.00 45.16 96 LYS A O 1
ATOM 762 N N . VAL A 1 97 ? 38.744 5.847 0.589 1.00 44.31 97 VAL A N 1
ATOM 763 C CA . VAL A 1 97 ? 39.103 5.785 2.022 1.00 44.31 97 VAL A CA 1
ATOM 764 C C . VAL A 1 97 ? 39.909 6.977 2.552 1.00 44.31 97 VAL A C 1
ATOM 766 O O . VAL A 1 97 ? 41.096 7.123 2.261 1.00 44.31 97 VAL A O 1
ATOM 769 N N . LYS A 1 98 ? 39.295 7.714 3.479 1.00 44.06 98 LYS A N 1
ATOM 770 C CA . LYS A 1 98 ? 39.982 8.227 4.666 1.00 44.06 98 LYS A CA 1
ATOM 771 C C . LYS A 1 98 ? 39.131 7.904 5.884 1.00 44.06 98 LYS A C 1
ATOM 773 O O . LYS A 1 98 ? 38.119 8.552 6.132 1.00 44.06 98 LYS A O 1
ATOM 778 N N . GLU A 1 99 ? 39.567 6.897 6.630 1.00 43.94 99 GLU A N 1
ATOM 779 C CA . GLU A 1 99 ? 39.260 6.804 8.050 1.00 43.94 99 GLU A CA 1
ATOM 780 C C . GLU A 1 99 ? 39.742 8.087 8.736 1.00 43.94 99 GLU A C 1
ATOM 782 O O . GLU A 1 99 ? 40.873 8.535 8.529 1.00 43.94 99 GLU A O 1
ATOM 787 N N . LYS A 1 100 ? 38.890 8.664 9.580 1.00 51.22 100 LYS A N 1
ATOM 788 C CA . LYS A 1 100 ? 39.338 9.461 10.716 1.00 51.22 100 LYS A CA 1
ATOM 789 C C . LYS A 1 100 ? 38.653 8.904 11.952 1.00 51.22 100 LYS A C 1
ATOM 791 O O . LYS A 1 100 ? 37.452 9.052 12.145 1.00 51.22 100 LYS A O 1
ATOM 796 N N . LYS A 1 101 ? 39.463 8.181 12.717 1.00 45.28 101 LYS A N 1
ATOM 797 C CA . LYS A 1 101 ? 39.218 7.730 14.080 1.00 45.28 101 LYS A CA 1
ATOM 798 C C . LYS A 1 101 ? 39.557 8.872 15.041 1.00 45.28 101 LYS A C 1
ATOM 800 O O . LYS A 1 101 ? 40.433 9.677 14.736 1.00 45.28 101 LYS A O 1
ATOM 805 N N . ALA A 1 102 ? 38.922 8.797 16.208 1.00 40.84 102 ALA A N 1
ATOM 806 C CA . ALA A 1 102 ? 39.142 9.554 17.437 1.00 40.84 102 ALA A CA 1
ATOM 807 C C . ALA A 1 102 ? 38.420 10.905 17.519 1.00 40.84 102 ALA A C 1
ATOM 809 O O . ALA A 1 102 ? 38.909 11.911 17.026 1.00 40.84 102 ALA A O 1
ATOM 810 N N . GLU A 1 103 ? 37.310 10.917 18.261 1.00 45.00 103 GLU A N 1
ATOM 811 C CA . GLU A 1 103 ? 37.366 11.590 19.557 1.00 45.00 103 GLU A CA 1
ATOM 812 C C . GLU A 1 103 ? 36.500 10.860 20.592 1.00 45.00 103 GLU A C 1
ATOM 814 O O . GLU A 1 103 ? 35.427 10.325 20.315 1.00 45.00 103 GLU A O 1
ATOM 819 N N . GLU A 1 104 ? 37.100 10.744 21.762 1.00 40.97 104 GLU A N 1
ATOM 820 C CA . GLU A 1 104 ? 36.777 9.941 22.925 1.00 40.97 104 GLU A CA 1
ATOM 821 C C . GLU A 1 104 ? 35.602 10.564 23.692 1.00 40.97 104 GLU A C 1
ATOM 823 O O . GLU A 1 104 ? 35.661 11.725 24.081 1.00 40.97 104 GLU A O 1
ATOM 828 N N . ASN A 1 105 ? 34.537 9.801 23.948 1.00 49.34 105 ASN A N 1
ATOM 829 C CA . ASN A 1 105 ? 33.630 10.100 25.054 1.00 49.34 105 ASN A CA 1
ATOM 830 C C . ASN A 1 105 ? 33.589 8.877 25.958 1.00 49.34 105 ASN A C 1
ATOM 832 O O . ASN A 1 105 ? 33.271 7.765 25.533 1.00 49.34 105 ASN A O 1
ATOM 836 N N . LYS A 1 106 ? 34.029 9.116 27.188 1.00 48.00 106 LYS A N 1
ATOM 837 C CA . LYS A 1 106 ? 34.266 8.134 28.231 1.00 48.00 106 LYS A CA 1
ATOM 838 C C . LYS A 1 106 ? 32.978 7.418 28.638 1.00 48.00 106 LYS A C 1
ATOM 840 O O . LYS A 1 106 ? 31.946 8.045 28.840 1.00 48.00 106 LYS A O 1
ATOM 845 N N . GLU A 1 107 ? 33.120 6.100 28.743 1.00 45.12 107 GLU A N 1
ATOM 846 C CA . GLU A 1 107 ? 32.598 5.210 29.787 1.00 45.12 107 GLU A CA 1
ATOM 847 C C . GLU A 1 107 ? 31.214 5.510 30.381 1.00 45.12 107 GLU A C 1
ATOM 849 O O . GLU A 1 107 ? 31.078 6.398 31.208 1.00 45.12 107 GLU A O 1
ATOM 854 N N . PHE A 1 108 ? 30.244 4.639 30.083 1.00 48.53 108 PHE A N 1
ATOM 855 C CA . PHE A 1 108 ? 29.579 3.770 31.072 1.00 48.53 108 PHE A CA 1
ATOM 856 C C . PHE A 1 108 ? 29.051 2.515 30.337 1.00 48.53 108 PHE A C 1
ATOM 858 O O . PHE A 1 108 ? 28.577 2.639 29.204 1.00 48.53 108 PHE A O 1
ATOM 865 N N . PRO A 1 109 ? 29.129 1.296 30.907 1.00 56.06 109 PRO A N 1
ATOM 866 C CA . PRO A 1 109 ? 28.617 0.100 30.240 1.00 56.06 109 PRO A CA 1
ATOM 867 C C . PRO A 1 109 ? 27.080 0.062 30.327 1.00 56.06 109 PRO A C 1
ATOM 869 O O . PRO A 1 109 ? 26.538 0.320 31.405 1.00 56.06 109 PRO A O 1
ATOM 872 N N . PRO A 1 110 ? 26.336 -0.316 29.269 1.00 51.03 110 PRO A N 1
ATOM 873 C CA . PRO A 1 110 ? 24.923 -0.628 29.426 1.00 51.03 110 PRO A CA 1
ATOM 874 C C . PRO A 1 110 ? 24.796 -2.002 30.096 1.00 51.03 110 PRO A C 1
ATOM 876 O O . PRO A 1 110 ? 24.769 -3.040 29.440 1.00 51.03 110 PRO A O 1
ATOM 879 N N . SER A 1 111 ? 24.740 -2.011 31.427 1.00 56.56 111 SER A N 1
ATOM 880 C CA . SER A 1 111 ? 24.356 -3.187 32.207 1.00 56.56 111 SER A CA 1
ATOM 881 C C . SER A 1 111 ? 22.854 -3.138 32.485 1.00 56.56 111 SER A C 1
ATOM 883 O O . SER A 1 111 ? 22.432 -2.672 33.539 1.00 56.56 111 SER A O 1
ATOM 885 N N . ALA A 1 112 ? 22.051 -3.546 31.498 1.00 53.94 112 ALA A N 1
ATOM 886 C CA . ALA A 1 112 ? 20.714 -4.133 31.657 1.00 53.94 112 ALA A CA 1
ATOM 887 C C . ALA A 1 112 ? 20.128 -4.473 30.269 1.00 53.94 112 ALA A C 1
ATOM 889 O O . ALA A 1 112 ? 20.233 -3.652 29.354 1.00 53.94 112 ALA A O 1
ATOM 890 N N . PRO A 1 113 ? 19.485 -5.642 30.079 1.00 54.12 113 PRO A N 1
ATOM 891 C CA . PRO A 1 113 ? 18.717 -5.905 28.865 1.00 54.12 113 PRO A CA 1
ATOM 892 C C . PRO A 1 113 ? 17.535 -4.920 28.796 1.00 54.12 113 PRO A C 1
ATOM 894 O O . PRO A 1 113 ? 16.931 -4.637 29.836 1.00 54.12 113 PRO A O 1
ATOM 897 N N . PRO A 1 114 ? 17.196 -4.371 27.613 1.00 51.19 114 PRO A N 1
ATOM 898 C CA . PRO A 1 114 ? 16.138 -3.377 27.504 1.00 51.19 114 PRO A CA 1
ATOM 899 C C . PRO A 1 114 ? 14.814 -3.969 27.989 1.00 51.19 114 PRO A C 1
ATOM 901 O O . PRO A 1 114 ? 14.309 -4.961 27.460 1.00 51.19 114 PRO A O 1
ATOM 904 N N . LYS A 1 115 ? 14.278 -3.345 29.037 1.00 46.00 115 LYS A N 1
ATOM 905 C CA . LYS A 1 115 ? 12.951 -3.601 29.580 1.00 46.00 115 LYS A CA 1
ATOM 906 C C . LYS A 1 115 ? 11.944 -3.212 28.502 1.00 46.00 115 LYS A C 1
ATOM 908 O O . LYS A 1 115 ? 11.968 -2.084 28.017 1.00 46.00 115 LYS A O 1
ATOM 913 N N . GLY A 1 116 ? 11.118 -4.169 28.085 1.00 45.91 116 GLY A N 1
ATOM 914 C CA . GLY A 1 116 ? 10.034 -3.940 27.139 1.00 45.91 116 GLY A CA 1
ATOM 915 C C . GLY A 1 116 ? 9.016 -2.984 27.745 1.00 45.91 116 GLY A C 1
ATOM 916 O O . GLY A 1 116 ? 8.117 -3.410 28.463 1.00 45.91 116 GLY A O 1
ATOM 917 N N . GLU A 1 117 ? 9.188 -1.697 27.483 1.00 41.12 117 GLU A N 1
ATOM 918 C CA . GLU A 1 117 ? 8.190 -0.678 27.760 1.00 41.12 117 GLU A CA 1
ATOM 919 C C . GLU A 1 117 ? 7.450 -0.421 26.449 1.00 41.12 117 GLU A C 1
ATOM 921 O O . GLU A 1 117 ? 8.018 0.052 25.462 1.00 41.12 117 GLU A O 1
ATOM 926 N N . GLU A 1 118 ? 6.181 -0.835 26.421 1.00 46.00 118 GLU A N 1
ATOM 927 C CA . GLU A 1 118 ? 5.225 -0.479 25.378 1.00 46.00 118 GLU A CA 1
ATOM 928 C C . GLU A 1 118 ? 4.964 1.015 25.481 1.00 46.00 118 GLU A C 1
ATOM 930 O O . GLU A 1 118 ? 4.021 1.483 26.113 1.00 46.00 118 GLU A O 1
ATOM 935 N N . GLU A 1 119 ? 5.885 1.778 24.918 1.00 38.84 119 GLU A N 1
ATOM 936 C CA . GLU A 1 119 ? 5.809 3.213 24.954 1.00 38.84 119 GLU A CA 1
ATOM 937 C C . GLU A 1 119 ? 4.843 3.681 23.867 1.00 38.84 119 GLU A C 1
ATOM 939 O O . GLU A 1 119 ? 5.222 3.997 22.739 1.00 38.84 119 GLU A O 1
ATOM 944 N N . GLU A 1 120 ? 3.561 3.727 24.231 1.00 45.53 120 GLU A N 1
ATOM 945 C CA . GLU A 1 120 ? 2.548 4.559 23.582 1.00 45.53 120 GLU A CA 1
ATOM 946 C C . GLU A 1 120 ? 2.906 6.044 23.799 1.00 45.53 120 GLU A C 1
ATOM 948 O O . GLU A 1 120 ? 2.203 6.807 24.463 1.00 45.53 120 GLU A O 1
ATOM 953 N N . ARG A 1 121 ? 4.050 6.481 23.260 1.00 47.50 121 ARG A N 1
ATOM 954 C CA . ARG A 1 121 ? 4.376 7.900 23.139 1.00 47.50 121 ARG A CA 1
ATOM 955 C C . ARG A 1 121 ? 3.357 8.491 22.172 1.00 47.50 121 ARG A C 1
ATOM 957 O O . ARG A 1 121 ? 3.290 8.102 21.008 1.00 47.50 121 ARG A O 1
ATOM 964 N N . LYS A 1 122 ? 2.568 9.444 22.666 1.00 53.06 122 LYS A N 1
ATOM 965 C CA . LYS A 1 122 ? 1.835 10.411 21.846 1.00 53.06 122 LYS A CA 1
ATOM 966 C C . LYS A 1 122 ? 2.868 11.186 21.034 1.00 53.06 122 LYS A C 1
ATOM 968 O O . LYS A 1 122 ? 3.409 12.180 21.503 1.00 53.06 122 LYS A O 1
ATOM 973 N N . GLU A 1 123 ? 3.226 10.657 19.874 1.00 49.66 123 GLU A N 1
ATOM 974 C CA . GLU A 1 123 ? 4.169 11.303 18.978 1.00 49.66 123 GLU A CA 1
ATOM 975 C C . GLU A 1 123 ? 3.480 12.511 18.358 1.00 49.66 123 GLU A C 1
ATOM 977 O O . GLU A 1 123 ? 2.428 12.390 17.727 1.00 49.66 123 GLU A O 1
ATOM 982 N N . ASP A 1 124 ? 4.077 13.673 18.615 1.00 43.88 124 ASP A N 1
ATOM 983 C CA . ASP A 1 124 ? 3.713 14.958 18.046 1.00 43.88 124 ASP A CA 1
ATOM 984 C C . ASP A 1 124 ? 3.326 14.821 16.576 1.00 43.88 124 ASP A C 1
ATOM 986 O O . ASP A 1 124 ? 4.019 14.196 15.773 1.00 43.88 124 ASP A O 1
ATOM 990 N N . SER A 1 125 ? 2.221 15.474 16.236 1.00 54.72 125 SER A N 1
ATOM 991 C CA . SER A 1 125 ? 1.549 15.536 14.933 1.00 54.72 125 SER A CA 1
ATOM 992 C C . SER A 1 125 ? 2.415 16.057 13.769 1.00 54.72 125 SER A C 1
ATOM 994 O O . SER A 1 125 ? 1.890 16.375 12.702 1.00 54.72 125 SER A O 1
ATOM 996 N N . ALA A 1 126 ? 3.724 16.203 13.964 1.00 61.72 126 ALA A N 1
ATOM 997 C CA . ALA A 1 126 ? 4.669 16.637 12.958 1.00 61.72 126 ALA A CA 1
ATOM 998 C C . ALA A 1 126 ? 5.034 15.463 12.042 1.00 61.72 126 ALA A C 1
ATOM 1000 O O . ALA A 1 126 ? 5.525 14.421 12.478 1.00 61.72 126 ALA A O 1
ATOM 1001 N N . SER A 1 127 ? 4.814 15.651 10.742 1.00 63.75 127 SER A N 1
ATOM 1002 C CA . SER A 1 127 ? 5.277 14.750 9.688 1.00 63.75 127 SER A CA 1
ATOM 1003 C C . SER A 1 127 ? 6.789 14.546 9.807 1.00 63.75 127 SER A C 1
ATOM 1005 O O . SER A 1 127 ? 7.575 15.425 9.451 1.00 63.75 127 SER A O 1
ATOM 1007 N N . LEU A 1 128 ? 7.192 13.389 10.334 1.00 70.00 128 LEU A N 1
ATOM 1008 C CA . LEU A 1 128 ? 8.594 13.000 10.413 1.00 70.00 128 LEU A CA 1
ATOM 1009 C C . LEU A 1 128 ? 9.184 12.886 8.999 1.00 70.00 128 LEU A C 1
ATOM 1011 O O . LEU A 1 128 ? 8.472 12.509 8.061 1.00 70.00 128 LEU A O 1
ATOM 1015 N N . PRO A 1 129 ? 10.480 13.194 8.824 1.00 85.81 129 PRO A N 1
ATOM 1016 C CA . PRO A 1 129 ? 11.134 13.041 7.535 1.00 85.81 129 PRO A CA 1
ATOM 1017 C C . PRO A 1 129 ? 11.075 11.578 7.085 1.00 85.81 129 PRO A C 1
ATOM 1019 O O . PRO A 1 129 ? 11.487 10.667 7.806 1.00 85.81 129 PRO A O 1
ATOM 1022 N N . ILE A 1 130 ? 10.561 11.360 5.874 1.00 89.88 130 ILE A N 1
ATOM 1023 C CA . ILE A 1 130 ? 10.477 10.029 5.270 1.00 89.88 130 ILE A CA 1
ATOM 1024 C C . ILE A 1 130 ? 11.906 9.549 4.988 1.00 89.88 130 ILE A C 1
ATOM 1026 O O . ILE A 1 130 ? 12.672 10.265 4.334 1.00 89.88 130 ILE A O 1
ATOM 1030 N N . PRO A 1 131 ? 12.293 8.348 5.439 1.00 92.69 131 PRO A N 1
ATOM 1031 C CA . PRO A 1 131 ? 13.638 7.858 5.211 1.00 92.69 131 PRO A CA 1
ATOM 1032 C C . PRO A 1 131 ? 13.882 7.574 3.725 1.00 92.69 131 PRO A C 1
ATOM 1034 O O . PRO A 1 131 ? 13.037 7.003 3.037 1.00 92.69 131 PRO A O 1
ATOM 1037 N N . GLY A 1 132 ? 15.080 7.907 3.234 1.00 93.12 132 GLY A N 1
ATOM 1038 C CA . GLY A 1 132 ? 15.429 7.776 1.814 1.00 93.12 132 GLY A CA 1
ATOM 1039 C C . GLY A 1 132 ? 15.266 6.358 1.248 1.00 93.12 132 GLY A C 1
ATOM 1040 O O . GLY A 1 132 ? 14.938 6.195 0.075 1.00 93.12 132 GLY A O 1
ATOM 1041 N N . TYR A 1 133 ? 15.424 5.321 2.082 1.00 93.56 133 TYR A N 1
ATOM 1042 C CA . TYR A 1 133 ? 15.253 3.929 1.653 1.00 93.56 133 TYR A CA 1
ATOM 1043 C C . TYR A 1 133 ? 13.804 3.577 1.287 1.00 93.56 133 TYR A C 1
ATOM 1045 O O . TYR A 1 133 ? 13.598 2.668 0.482 1.00 93.56 133 TYR A O 1
ATOM 1053 N N . ALA A 1 134 ? 12.808 4.289 1.829 1.00 93.75 134 ALA A N 1
ATOM 1054 C CA . ALA A 1 134 ? 11.392 4.027 1.565 1.00 93.75 134 ALA A CA 1
ATOM 1055 C C . ALA A 1 134 ? 11.014 4.281 0.096 1.00 93.75 134 ALA A C 1
ATOM 1057 O O . ALA A 1 134 ? 10.058 3.701 -0.419 1.00 93.75 134 ALA A O 1
ATOM 1058 N N . PHE A 1 135 ? 11.793 5.112 -0.603 1.00 93.81 135 PHE A N 1
ATOM 1059 C CA . PHE A 1 135 ? 11.608 5.410 -2.023 1.00 93.81 135 PHE A CA 1
ATOM 1060 C C . PHE A 1 135 ? 12.213 4.350 -2.956 1.00 93.81 135 PHE A C 1
ATOM 1062 O O . PHE A 1 135 ? 12.055 4.442 -4.173 1.00 93.81 135 PHE A O 1
ATOM 1069 N N . ASN A 1 136 ? 12.889 3.325 -2.427 1.00 94.88 136 ASN A N 1
ATOM 1070 C CA . ASN A 1 136 ? 13.418 2.240 -3.246 1.00 94.88 136 ASN A CA 1
ATOM 1071 C C . ASN A 1 136 ? 12.281 1.338 -3.755 1.00 94.88 136 ASN A C 1
ATOM 1073 O O . ASN A 1 136 ? 11.763 0.493 -3.025 1.00 94.88 136 ASN A O 1
ATOM 1077 N N . THR A 1 137 ? 11.947 1.460 -5.039 1.00 94.62 137 THR A N 1
ATOM 1078 C CA . THR A 1 137 ? 10.854 0.717 -5.686 1.00 94.62 137 THR A CA 1
ATOM 1079 C C . THR A 1 137 ? 11.109 -0.781 -5.823 1.00 94.62 137 THR A C 1
ATOM 1081 O O . THR A 1 137 ? 10.169 -1.525 -6.105 1.00 94.62 137 THR A O 1
ATOM 1084 N N . MET A 1 138 ? 12.339 -1.262 -5.619 1.00 94.81 138 MET A N 1
ATOM 1085 C CA . MET A 1 138 ? 12.634 -2.697 -5.627 1.00 94.81 138 MET A CA 1
ATOM 1086 C C . MET A 1 138 ? 12.123 -3.357 -4.347 1.00 94.81 138 MET A C 1
ATOM 1088 O O . MET A 1 138 ? 11.428 -4.372 -4.419 1.00 94.81 138 MET A O 1
ATOM 1092 N N . THR A 1 139 ? 12.387 -2.744 -3.192 1.00 95.81 139 THR A N 1
ATOM 1093 C CA . THR A 1 139 ? 12.122 -3.320 -1.863 1.00 95.81 139 THR A CA 1
ATOM 1094 C C . THR A 1 139 ? 10.873 -2.762 -1.186 1.00 95.81 139 THR A C 1
ATOM 1096 O O . THR A 1 139 ? 10.253 -3.464 -0.388 1.00 95.81 139 THR A O 1
ATOM 1099 N N . HIS A 1 140 ? 10.467 -1.540 -1.524 1.00 97.31 140 HIS A N 1
ATOM 1100 C CA . HIS A 1 140 ? 9.341 -0.838 -0.918 1.00 97.31 140 HIS A CA 1
ATOM 1101 C C . HIS A 1 140 ? 8.304 -0.456 -1.972 1.00 97.31 140 HIS A C 1
ATOM 1103 O O . HIS A 1 140 ? 8.583 -0.351 -3.167 1.00 97.31 140 HIS A O 1
ATOM 1109 N N . ASN A 1 141 ? 7.073 -0.277 -1.511 1.00 96.81 141 ASN A N 1
ATOM 1110 C CA . ASN A 1 141 ? 5.986 0.320 -2.267 1.00 96.81 141 ASN A CA 1
ATOM 1111 C C . ASN A 1 141 ? 5.315 1.401 -1.413 1.00 96.81 141 ASN A C 1
ATOM 1113 O O . ASN A 1 141 ? 4.127 1.330 -1.100 1.00 96.81 141 ASN A O 1
ATOM 1117 N N . TYR A 1 142 ? 6.109 2.398 -1.022 1.00 96.31 142 TYR A N 1
ATOM 1118 C CA . TYR A 1 142 ? 5.630 3.575 -0.307 1.00 96.31 142 TYR A CA 1
ATOM 1119 C C . TYR A 1 142 ? 4.447 4.276 -1.007 1.00 96.31 142 TYR A C 1
ATOM 1121 O O . TYR A 1 142 ? 3.413 4.436 -0.357 1.00 96.31 142 TYR A O 1
ATOM 1129 N N . PRO A 1 143 ? 4.516 4.640 -2.310 1.00 95.81 143 PRO A N 1
ATOM 1130 C CA . PRO A 1 143 ? 3.412 5.349 -2.962 1.00 95.81 143 PRO A CA 1
ATOM 1131 C C . PRO A 1 143 ? 2.132 4.508 -3.048 1.00 95.81 143 PRO A C 1
ATOM 1133 O O . PRO A 1 143 ? 1.037 5.035 -2.890 1.00 95.81 143 PRO A O 1
ATOM 1136 N N . GLY A 1 144 ? 2.243 3.191 -3.252 1.00 96.31 144 GLY A N 1
ATOM 1137 C CA . GLY A 1 144 ? 1.070 2.317 -3.254 1.00 96.31 144 GLY A CA 1
ATOM 1138 C C . GLY A 1 144 ? 0.447 2.153 -1.868 1.00 96.31 144 GLY A C 1
ATOM 1139 O O . GLY A 1 144 ? -0.770 1.984 -1.755 1.00 96.31 144 GLY A O 1
ATOM 1140 N N . LEU A 1 145 ? 1.259 2.220 -0.808 1.00 96.69 145 LEU A N 1
ATOM 1141 C CA . LEU A 1 145 ? 0.760 2.167 0.560 1.00 96.69 145 LEU A CA 1
ATOM 1142 C C . LEU A 1 145 ? 0.007 3.454 0.888 1.00 96.69 145 LEU A C 1
ATOM 1144 O O . LEU A 1 145 ? -1.141 3.381 1.314 1.00 96.69 145 LEU A O 1
ATOM 1148 N N . THR A 1 146 ? 0.610 4.618 0.644 1.00 95.94 146 THR A N 1
ATOM 1149 C CA . THR A 1 146 ? -0.026 5.914 0.923 1.00 95.94 146 THR A CA 1
ATOM 1150 C C . THR A 1 146 ? -1.318 6.106 0.135 1.00 95.94 146 THR A C 1
ATOM 1152 O O . THR A 1 146 ? -2.323 6.518 0.716 1.00 95.94 146 THR A O 1
ATOM 1155 N N . ASP A 1 147 ? -1.338 5.733 -1.148 1.00 97.06 147 ASP A N 1
ATOM 1156 C CA . ASP A 1 147 ? -2.558 5.753 -1.961 1.00 97.06 147 ASP A CA 1
ATOM 1157 C C . ASP A 1 147 ? -3.642 4.827 -1.392 1.00 97.06 147 ASP A C 1
ATOM 1159 O O . ASP A 1 147 ? -4.810 5.201 -1.278 1.00 97.06 147 ASP A O 1
ATOM 1163 N N . THR A 1 148 ? -3.255 3.634 -0.940 1.00 96.88 148 THR A N 1
ATOM 1164 C CA . THR A 1 148 ? -4.199 2.693 -0.334 1.00 96.88 148 THR A CA 1
ATOM 1165 C C . THR A 1 148 ? -4.779 3.207 0.976 1.00 96.88 148 THR A C 1
ATOM 1167 O O . THR A 1 148 ? -5.989 3.105 1.171 1.00 96.88 148 THR A O 1
ATOM 1170 N N . LEU A 1 149 ? -3.968 3.810 1.845 1.00 96.31 149 LEU A N 1
ATOM 1171 C CA . LEU A 1 149 ? -4.465 4.429 3.077 1.00 96.31 149 LEU A CA 1
ATOM 1172 C C . LEU A 1 149 ? -5.467 5.547 2.770 1.00 96.31 149 LEU A C 1
ATOM 1174 O O . LEU A 1 149 ? -6.553 5.579 3.352 1.00 96.31 149 LEU A O 1
ATOM 1178 N N . LYS A 1 150 ? -5.161 6.389 1.777 1.00 96.38 150 LYS A N 1
ATOM 1179 C CA . LYS A 1 150 ? -6.068 7.444 1.318 1.00 96.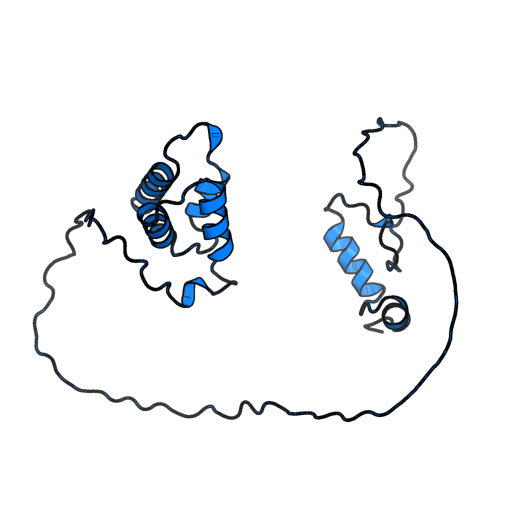38 150 LYS A CA 1
ATOM 1180 C C . LYS A 1 150 ? -7.380 6.876 0.770 1.00 96.38 150 LYS A C 1
ATOM 1182 O O . LYS A 1 150 ? -8.446 7.354 1.145 1.00 96.38 150 LYS A O 1
ATOM 1187 N N . ARG A 1 151 ? -7.325 5.825 -0.055 1.00 96.06 151 ARG A N 1
ATOM 1188 C CA . ARG A 1 151 ? -8.512 5.145 -0.608 1.00 96.06 151 ARG A CA 1
ATOM 1189 C C . ARG A 1 151 ? -9.383 4.512 0.476 1.00 96.06 151 ARG A C 1
ATOM 1191 O O . ARG A 1 151 ? -10.602 4.471 0.345 1.00 96.06 151 ARG A O 1
ATOM 1198 N N . LEU A 1 152 ? -8.768 4.028 1.551 1.00 95.50 152 LEU A N 1
ATOM 1199 C CA . LEU A 1 152 ? -9.490 3.495 2.702 1.00 95.50 152 LEU A CA 1
ATOM 1200 C C . LEU A 1 152 ? -10.156 4.592 3.545 1.00 95.50 152 LEU A C 1
ATOM 1202 O O . LEU A 1 152 ? -11.030 4.267 4.347 1.00 95.50 152 LEU A O 1
ATOM 1206 N N . GLY A 1 153 ? -9.814 5.865 3.331 1.00 95.19 153 GLY A N 1
ATOM 1207 C CA . GLY A 1 153 ? -10.303 6.996 4.121 1.00 95.19 153 GLY A CA 1
ATOM 1208 C C . GLY A 1 153 ? -9.480 7.249 5.385 1.00 95.19 153 GLY A C 1
ATOM 1209 O O . GLY A 1 153 ? -9.953 7.919 6.294 1.00 95.19 153 GLY A O 1
ATOM 1210 N N . ILE A 1 154 ? -8.260 6.711 5.461 1.00 95.94 154 ILE A N 1
ATOM 1211 C CA . ILE A 1 154 ? -7.333 6.948 6.570 1.00 95.94 154 ILE A CA 1
ATOM 1212 C C . ILE A 1 154 ? -6.567 8.233 6.248 1.00 95.94 154 ILE A C 1
ATOM 1214 O O . ILE A 1 154 ? -5.555 8.212 5.547 1.00 95.94 154 ILE A O 1
ATOM 1218 N N . THR A 1 155 ? -7.105 9.366 6.697 1.00 93.56 155 THR A N 1
ATOM 1219 C CA . THR A 1 155 ? -6.545 10.704 6.435 1.00 93.56 155 THR A CA 1
ATOM 1220 C C . THR A 1 155 ? -5.935 11.358 7.670 1.00 93.56 155 THR A C 1
ATOM 1222 O O . THR A 1 155 ? -5.280 12.390 7.545 1.00 93.56 155 THR A O 1
ATOM 1225 N N . GLU A 1 156 ? -6.149 10.792 8.860 1.00 94.00 156 GLU A N 1
ATOM 1226 C CA . GLU A 1 156 ? -5.571 11.313 10.095 1.00 94.00 156 GLU A CA 1
ATOM 1227 C C . GLU A 1 156 ? -4.045 11.164 10.054 1.00 94.00 156 GLU A C 1
ATOM 1229 O O . GLU A 1 156 ? -3.516 10.060 9.921 1.00 94.00 156 GLU A O 1
ATOM 1234 N N . VAL A 1 157 ? -3.325 12.285 10.162 1.00 91.94 157 VAL A N 1
ATOM 1235 C CA . VAL A 1 157 ? -1.857 12.327 10.023 1.00 91.94 157 VAL A CA 1
ATOM 1236 C C . VAL A 1 157 ? -1.178 11.401 11.035 1.00 91.94 157 VAL A C 1
ATOM 1238 O O . VAL A 1 157 ? -0.236 10.695 10.678 1.00 91.94 157 VAL A O 1
ATOM 1241 N N . GLY A 1 158 ? -1.694 11.354 12.267 1.00 93.19 158 GLY A N 1
ATOM 1242 C CA . GLY A 1 158 ? -1.204 10.456 13.312 1.00 93.19 158 GLY A CA 1
ATOM 1243 C C . GLY A 1 158 ? -1.365 8.983 12.938 1.00 93.19 158 GLY A C 1
ATOM 1244 O O . GLY A 1 158 ? -0.412 8.213 13.052 1.00 93.19 158 GLY A O 1
ATOM 1245 N N . GLU A 1 159 ? -2.530 8.595 12.410 1.00 95.25 159 GLU A N 1
ATOM 1246 C CA . GLU A 1 159 ? -2.775 7.213 11.988 1.00 95.25 159 GLU A CA 1
ATOM 1247 C C . GLU A 1 159 ? -1.899 6.823 10.797 1.00 95.25 159 GLU A C 1
ATOM 1249 O O . GLU A 1 159 ? -1.262 5.769 10.811 1.00 95.25 159 GLU A O 1
ATOM 1254 N N . VAL A 1 160 ? -1.822 7.687 9.780 1.00 95.31 160 VAL A N 1
ATOM 1255 C CA . VAL A 1 160 ? -0.991 7.455 8.593 1.00 95.31 160 VAL A CA 1
ATOM 1256 C C . VAL A 1 160 ? 0.472 7.292 8.994 1.00 95.31 160 VAL A C 1
ATOM 1258 O O . VAL A 1 160 ? 1.110 6.325 8.580 1.00 95.31 160 VAL A O 1
ATOM 1261 N N . ASN A 1 161 ? 1.004 8.189 9.827 1.00 94.50 161 ASN A N 1
ATOM 1262 C CA . ASN A 1 161 ? 2.396 8.126 10.263 1.00 94.50 161 ASN A CA 1
ATOM 1263 C C . ASN A 1 161 ? 2.679 6.863 11.092 1.00 94.50 161 ASN A C 1
ATOM 1265 O O . ASN A 1 161 ? 3.673 6.173 10.852 1.00 94.50 161 ASN A O 1
ATOM 1269 N N . ALA A 1 162 ? 1.776 6.503 12.008 1.00 95.12 162 ALA A N 1
ATOM 1270 C CA . ALA A 1 162 ? 1.889 5.272 12.784 1.00 95.12 162 ALA A CA 1
ATOM 1271 C C . ALA A 1 162 ? 1.913 4.036 11.873 1.00 95.12 162 ALA A C 1
ATOM 1273 O O . ALA A 1 162 ? 2.799 3.190 11.996 1.00 95.12 162 ALA A O 1
ATOM 1274 N N . ILE A 1 163 ? 0.997 3.945 10.905 1.00 96.00 163 ILE A N 1
ATOM 1275 C CA . ILE A 1 163 ? 0.947 2.827 9.954 1.00 96.00 163 ILE A CA 1
ATOM 1276 C C . ILE A 1 163 ? 2.216 2.776 9.101 1.00 96.00 163 ILE A C 1
ATOM 1278 O O . ILE A 1 163 ? 2.789 1.699 8.928 1.00 96.00 163 ILE A O 1
ATOM 1282 N N . LEU A 1 164 ? 2.690 3.916 8.591 1.00 95.44 164 LEU A N 1
ATOM 1283 C CA . LEU A 1 164 ? 3.931 3.992 7.819 1.00 95.44 164 LEU A CA 1
ATOM 1284 C C . LEU A 1 164 ? 5.115 3.454 8.626 1.00 95.44 164 LEU A C 1
ATOM 1286 O O . LEU A 1 164 ? 5.846 2.595 8.143 1.00 95.44 164 LEU A O 1
ATOM 1290 N N . ARG A 1 165 ? 5.261 3.860 9.886 1.00 94.12 165 ARG A N 1
ATOM 1291 C CA . ARG A 1 165 ? 6.338 3.362 10.752 1.00 94.12 165 ARG A CA 1
ATOM 1292 C C . ARG A 1 165 ? 6.188 1.886 11.097 1.00 94.12 165 ARG A C 1
ATOM 1294 O O . ARG A 1 165 ? 7.168 1.141 11.114 1.00 94.12 165 ARG A O 1
ATOM 1301 N N . LEU A 1 166 ? 4.968 1.434 11.369 1.00 95.12 166 LEU A N 1
ATOM 1302 C CA . LEU A 1 166 ? 4.710 0.037 11.708 1.00 95.12 166 LEU A CA 1
ATOM 1303 C C . LEU A 1 166 ? 4.951 -0.907 10.527 1.00 95.12 166 LEU A C 1
ATOM 1305 O O . LEU A 1 166 ? 5.384 -2.037 10.742 1.00 95.12 166 LEU A O 1
ATOM 1309 N N . SER A 1 167 ? 4.724 -0.429 9.306 1.00 94.81 167 SER A N 1
ATOM 1310 C CA . SER A 1 167 ? 4.861 -1.179 8.055 1.00 94.81 167 SER A CA 1
ATOM 1311 C C . SER A 1 167 ? 6.241 -1.093 7.393 1.00 94.81 167 SER A C 1
ATOM 1313 O O . SER A 1 167 ? 6.392 -1.580 6.270 1.00 94.81 167 SER A O 1
ATOM 1315 N N . ASP A 1 168 ? 7.228 -0.470 8.046 1.00 95.19 168 ASP A N 1
ATOM 1316 C CA . ASP A 1 168 ? 8.526 -0.139 7.435 1.00 95.19 168 ASP A CA 1
ATOM 1317 C C . ASP A 1 168 ? 8.335 0.606 6.102 1.00 95.19 168 ASP A C 1
ATOM 1319 O O . ASP A 1 168 ? 8.817 0.195 5.052 1.00 95.19 168 ASP A O 1
ATOM 1323 N N . TYR A 1 169 ? 7.500 1.648 6.127 1.00 95.62 169 TYR A N 1
ATOM 1324 C CA . TYR A 1 169 ? 7.152 2.516 4.998 1.00 95.62 169 TYR A CA 1
ATOM 1325 C C . TYR A 1 169 ? 6.683 1.763 3.740 1.00 95.62 169 TYR A C 1
ATOM 1327 O O . TYR A 1 169 ? 6.909 2.196 2.609 1.00 95.62 169 TYR A O 1
ATOM 1335 N N . GLY A 1 170 ? 6.007 0.627 3.927 1.00 95.06 170 GLY A N 1
ATOM 1336 C CA . GLY A 1 170 ? 5.483 -0.183 2.832 1.00 95.06 170 GLY A CA 1
ATOM 1337 C C . GLY A 1 170 ? 6.511 -1.118 2.205 1.00 95.06 170 GLY A C 1
ATOM 1338 O O . GLY A 1 170 ? 6.421 -1.401 1.006 1.00 95.06 170 GLY A O 1
ATOM 1339 N N . ARG A 1 171 ? 7.470 -1.640 2.982 1.00 96.44 171 ARG A N 1
ATOM 1340 C CA . ARG A 1 171 ? 8.326 -2.754 2.543 1.00 96.44 171 ARG A CA 1
ATOM 1341 C C . ARG A 1 171 ? 7.464 -3.884 1.971 1.00 96.44 171 ARG A C 1
ATOM 1343 O O . ARG A 1 171 ? 6.472 -4.301 2.575 1.00 96.44 171 ARG A O 1
ATOM 1350 N N . LYS A 1 172 ? 7.821 -4.388 0.792 1.00 95.62 172 LYS A N 1
ATOM 1351 C CA . LYS A 1 172 ? 7.090 -5.469 0.116 1.00 95.62 172 LYS A CA 1
ATOM 1352 C C . LYS A 1 172 ? 7.191 -6.773 0.910 1.00 95.62 172 LYS A C 1
ATOM 1354 O O . LYS A 1 172 ? 8.211 -7.050 1.530 1.00 95.62 172 LYS A O 1
ATOM 1359 N N . GLY A 1 173 ? 6.128 -7.576 0.878 1.00 92.06 173 GLY A N 1
ATOM 1360 C CA . GLY A 1 173 ? 6.078 -8.867 1.576 1.00 92.06 173 GLY A CA 1
ATOM 1361 C C . GLY A 1 173 ? 5.883 -8.777 3.095 1.00 92.06 173 GLY A C 1
ATOM 1362 O O . GLY A 1 173 ? 5.877 -9.805 3.761 1.00 92.06 173 GLY A O 1
ATOM 1363 N N . THR A 1 174 ? 5.702 -7.578 3.652 1.00 92.56 174 THR A N 1
ATOM 1364 C CA . THR A 1 174 ? 5.342 -7.400 5.065 1.00 92.56 174 THR A CA 1
ATOM 1365 C C . THR A 1 174 ? 3.862 -7.690 5.327 1.00 92.56 174 THR A C 1
ATOM 1367 O O . THR A 1 174 ? 3.026 -7.706 4.417 1.00 92.56 174 THR A O 1
ATOM 1370 N N . THR A 1 175 ? 3.526 -7.875 6.605 1.00 94.44 175 THR A N 1
ATOM 1371 C CA . THR A 1 175 ? 2.169 -8.178 7.084 1.00 94.44 175 THR A CA 1
ATOM 1372 C C . THR A 1 175 ? 1.150 -7.087 6.761 1.00 94.44 175 THR A C 1
ATOM 1374 O O . THR A 1 175 ? -0.037 -7.386 6.662 1.00 94.44 175 THR A O 1
ATOM 1377 N N . VAL A 1 176 ? 1.582 -5.843 6.521 1.00 96.38 176 VAL A N 1
ATOM 1378 C CA . VAL A 1 176 ? 0.682 -4.737 6.153 1.00 96.38 176 VAL A CA 1
ATOM 1379 C C . VAL A 1 176 ? -0.091 -5.022 4.867 1.00 96.38 176 VAL A C 1
ATOM 1381 O O . VAL A 1 176 ? -1.292 -4.786 4.808 1.00 96.38 176 VAL A O 1
ATOM 1384 N N . TRP A 1 177 ? 0.556 -5.613 3.863 1.00 96.88 177 TRP A N 1
ATOM 1385 C CA . TRP A 1 177 ? -0.069 -5.916 2.579 1.00 96.88 177 TRP A CA 1
ATOM 1386 C C . TRP A 1 177 ? -1.055 -7.070 2.704 1.00 96.88 177 TRP A C 1
ATOM 1388 O O . TRP A 1 177 ? -2.125 -7.034 2.104 1.00 96.88 177 TRP A O 1
ATOM 1398 N N . GLN A 1 178 ? -0.717 -8.062 3.531 1.00 95.88 178 GLN A N 1
ATOM 1399 C CA . GLN A 1 178 ? -1.611 -9.173 3.841 1.00 95.88 178 GLN A CA 1
ATOM 1400 C C . GLN A 1 178 ? -2.851 -8.683 4.591 1.00 95.88 178 GLN A C 1
ATOM 1402 O O . GLN A 1 178 ? -3.963 -9.041 4.221 1.00 95.88 178 GLN A O 1
ATOM 1407 N N . LEU A 1 179 ? -2.680 -7.828 5.604 1.00 95.88 179 LEU A N 1
ATOM 1408 C CA . LEU A 1 179 ? -3.796 -7.231 6.338 1.00 95.88 179 LEU A CA 1
ATOM 1409 C C . LEU A 1 179 ? -4.679 -6.401 5.409 1.00 95.88 179 LEU A C 1
ATOM 1411 O O . LEU A 1 179 ? -5.895 -6.548 5.436 1.00 95.88 179 LEU A O 1
ATOM 1415 N N . ILE A 1 180 ? -4.080 -5.587 4.541 1.00 95.69 180 ILE A N 1
ATOM 1416 C CA . ILE A 1 180 ? -4.834 -4.762 3.597 1.00 95.69 180 ILE A CA 1
ATOM 1417 C C . ILE A 1 180 ? -5.657 -5.595 2.619 1.00 95.69 180 ILE A C 1
ATOM 1419 O O . ILE A 1 180 ? -6.805 -5.242 2.351 1.00 95.69 180 ILE A O 1
ATOM 1423 N N . ALA A 1 181 ? -5.094 -6.686 2.106 1.00 94.81 181 ALA A N 1
ATOM 1424 C CA . ALA A 1 181 ? -5.776 -7.549 1.152 1.00 94.81 181 ALA A CA 1
ATOM 1425 C C . ALA A 1 181 ? -6.855 -8.431 1.802 1.00 94.81 181 ALA A C 1
ATOM 1427 O O . ALA A 1 181 ? -7.893 -8.665 1.192 1.00 94.81 181 ALA A O 1
ATOM 1428 N N . ASN A 1 182 ? -6.621 -8.912 3.027 1.00 94.81 182 ASN A N 1
ATOM 1429 C CA . ASN A 1 182 ? -7.476 -9.915 3.672 1.00 94.81 182 ASN A CA 1
ATOM 1430 C C . ASN A 1 182 ? -8.581 -9.319 4.558 1.00 94.81 182 ASN A C 1
ATOM 1432 O O . ASN A 1 182 ? -9.393 -10.063 5.102 1.00 94.81 182 ASN A O 1
ATOM 1436 N N . THR A 1 183 ? -8.603 -8.000 4.745 1.00 95.12 183 THR A N 1
ATOM 1437 C CA . THR A 1 183 ? -9.581 -7.330 5.609 1.00 95.12 183 THR A CA 1
ATOM 1438 C C . THR A 1 183 ? -10.796 -6.866 4.805 1.00 95.12 183 THR A C 1
ATOM 1440 O O . THR A 1 183 ? -10.657 -6.165 3.803 1.00 95.12 183 THR A O 1
ATOM 1443 N N . CYS A 1 184 ? -12.001 -7.187 5.283 1.00 94.44 184 CYS A N 1
ATOM 1444 C CA . CYS A 1 184 ? -13.243 -6.598 4.780 1.00 94.44 184 CYS A CA 1
ATOM 1445 C C . CYS A 1 184 ? -13.391 -5.168 5.310 1.00 94.44 184 CYS A C 1
ATOM 1447 O O . CYS A 1 184 ? -13.782 -4.938 6.451 1.00 94.44 184 CYS A O 1
ATOM 1449 N N . TRP A 1 185 ? -13.056 -4.188 4.475 1.00 95.12 185 TRP A N 1
ATOM 1450 C CA . TRP A 1 185 ? -13.012 -2.783 4.883 1.00 95.12 185 TRP A CA 1
ATOM 1451 C C . TRP A 1 185 ? -14.383 -2.119 5.046 1.00 95.12 185 TRP A C 1
ATOM 1453 O O . TRP A 1 185 ? -14.457 -1.067 5.675 1.00 95.12 185 TRP A O 1
ATOM 1463 N N . SER A 1 186 ? -15.452 -2.689 4.487 1.00 93.81 186 SER A N 1
ATOM 1464 C CA . SER A 1 186 ? -16.801 -2.105 4.549 1.00 93.81 186 SER A CA 1
ATOM 1465 C C . SER A 1 186 ? -17.397 -2.126 5.958 1.00 93.81 186 SER A C 1
ATOM 1467 O O . SER A 1 186 ? -18.111 -1.199 6.325 1.00 93.81 186 SER A O 1
ATOM 1469 N N . ASP A 1 187 ? -17.056 -3.139 6.756 1.00 92.50 187 ASP A N 1
ATOM 1470 C CA . ASP A 1 187 ? -17.638 -3.362 8.087 1.00 92.50 187 ASP A CA 1
ATOM 1471 C C . ASP A 1 187 ? -16.880 -2.620 9.202 1.00 92.50 187 ASP A C 1
ATOM 1473 O O . ASP A 1 187 ? -17.286 -2.617 10.365 1.00 92.50 187 ASP A O 1
ATOM 1477 N N . ILE A 1 188 ? -15.751 -1.990 8.867 1.00 94.06 188 ILE A N 1
ATOM 1478 C CA . ILE A 1 188 ? -14.850 -1.364 9.835 1.00 94.06 188 ILE A CA 1
ATOM 1479 C C . ILE A 1 188 ? -15.056 0.148 9.823 1.00 94.06 188 ILE A C 1
ATOM 1481 O O . ILE A 1 188 ? -14.705 0.826 8.858 1.00 94.06 188 ILE A O 1
ATOM 1485 N N . GLY A 1 189 ? -15.548 0.685 10.943 1.00 92.88 189 GLY A N 1
ATOM 1486 C CA . GLY A 1 189 ? -15.673 2.130 11.146 1.00 92.88 189 GLY A CA 1
ATOM 1487 C C . GLY A 1 189 ? -14.313 2.829 11.271 1.00 92.88 189 GLY A C 1
ATOM 1488 O O . GLY A 1 189 ? -13.969 3.686 10.464 1.00 92.88 189 GLY A O 1
ATOM 1489 N N . ALA A 1 190 ? -13.502 2.438 12.261 1.00 94.81 190 ALA A N 1
ATOM 1490 C CA . ALA A 1 190 ? -12.200 3.056 12.542 1.00 94.81 190 ALA A CA 1
ATOM 1491 C C . ALA A 1 190 ? -11.043 2.289 11.873 1.00 94.81 190 ALA A C 1
ATOM 1493 O O . ALA A 1 190 ? -10.300 1.548 12.521 1.00 94.81 190 ALA A O 1
ATOM 1494 N N . LYS A 1 191 ? -10.907 2.446 10.552 1.00 96.25 191 LYS A N 1
ATOM 1495 C CA . LYS A 1 191 ? -9.958 1.675 9.725 1.00 96.25 191 LYS A CA 1
ATOM 1496 C C . LYS A 1 191 ? -8.488 1.897 10.093 1.00 96.25 191 LYS A C 1
ATOM 1498 O O . LYS A 1 191 ? -7.726 0.931 10.099 1.00 96.25 191 LYS A O 1
ATOM 1503 N N . GLY A 1 192 ? -8.092 3.130 10.417 1.00 96.06 192 GLY A N 1
ATOM 1504 C CA . GLY A 1 192 ? -6.716 3.456 10.802 1.00 96.06 192 GLY A CA 1
ATOM 1505 C C . GLY A 1 192 ? -6.321 2.783 12.114 1.00 96.06 192 GLY A C 1
ATOM 1506 O O . GLY A 1 192 ? -5.409 1.954 12.130 1.00 96.06 192 GLY A O 1
ATOM 1507 N N . ARG A 1 193 ? -7.083 3.028 13.188 1.00 96.44 193 ARG A N 1
ATOM 1508 C CA . ARG A 1 193 ? -6.928 2.335 14.485 1.00 96.44 193 ARG A CA 1
ATOM 1509 C C . ARG A 1 193 ? -6.905 0.814 14.365 1.00 96.44 193 ARG A C 1
ATOM 1511 O O . ARG A 1 193 ? -6.061 0.169 14.987 1.00 96.44 193 ARG A O 1
ATOM 1518 N N . TYR A 1 194 ? -7.801 0.239 13.560 1.00 97.12 194 TYR A N 1
ATOM 1519 C CA . TYR A 1 194 ? -7.825 -1.204 13.315 1.00 97.12 194 TYR A CA 1
ATOM 1520 C C . TYR A 1 194 ? -6.495 -1.698 12.735 1.00 97.12 194 TYR A C 1
ATOM 1522 O O . TYR A 1 194 ? -5.909 -2.652 13.251 1.00 97.12 194 TYR A O 1
ATOM 1530 N N . LEU A 1 195 ? -5.990 -1.032 11.692 1.00 96.50 195 LEU A N 1
ATOM 1531 C CA . LEU A 1 195 ? -4.753 -1.438 11.031 1.00 96.50 195 LEU A CA 1
ATOM 1532 C C . LEU A 1 195 ? -3.539 -1.296 11.961 1.00 96.50 195 LEU A C 1
ATOM 1534 O O . LEU A 1 195 ? -2.696 -2.190 11.996 1.00 96.50 195 LEU A O 1
ATOM 1538 N N . ILE A 1 196 ? -3.480 -0.228 12.760 1.00 96.94 196 ILE A N 1
ATOM 1539 C CA . ILE A 1 196 ? -2.438 -0.020 13.780 1.00 96.94 196 ILE A CA 1
ATOM 1540 C C . ILE A 1 196 ? -2.439 -1.171 14.792 1.00 96.94 196 ILE A C 1
ATOM 1542 O O . ILE A 1 196 ? -1.401 -1.791 15.031 1.00 96.94 196 ILE A O 1
ATOM 1546 N N . ALA A 1 197 ? -3.607 -1.511 15.344 1.00 96.75 197 ALA A N 1
ATOM 1547 C CA . ALA A 1 197 ? -3.740 -2.600 16.308 1.00 96.75 197 ALA A CA 1
ATOM 1548 C C . ALA A 1 197 ? -3.353 -3.960 15.701 1.00 96.75 197 ALA A C 1
ATOM 1550 O O . ALA A 1 197 ? -2.633 -4.745 16.325 1.00 96.75 197 ALA A O 1
ATOM 1551 N N . ALA A 1 198 ? -3.783 -4.231 14.466 1.00 96.12 198 ALA A N 1
ATOM 1552 C CA . ALA A 1 198 ? -3.454 -5.462 13.757 1.00 96.12 198 ALA A CA 1
ATOM 1553 C C . ALA A 1 198 ? -1.946 -5.586 13.472 1.00 96.12 198 ALA A C 1
ATOM 1555 O O . ALA A 1 198 ? -1.369 -6.659 13.669 1.00 96.12 198 ALA A O 1
ATOM 1556 N N . LEU A 1 199 ? -1.291 -4.490 13.075 1.00 95.62 199 LEU A N 1
ATOM 1557 C CA . LEU A 1 199 ? 0.156 -4.445 12.852 1.00 95.62 199 LEU A CA 1
ATOM 1558 C C . LEU A 1 199 ? 0.947 -4.642 14.149 1.00 95.62 199 LEU A C 1
ATOM 1560 O O . LEU A 1 199 ? 1.892 -5.430 14.169 1.00 95.62 199 LEU A O 1
ATOM 1564 N N . ASN A 1 200 ? 0.541 -3.997 15.244 1.00 95.69 200 ASN A N 1
ATOM 1565 C CA . ASN A 1 200 ? 1.163 -4.198 16.556 1.00 95.69 200 ASN A CA 1
ATOM 1566 C C . ASN A 1 200 ? 1.028 -5.648 17.031 1.00 95.69 200 ASN A C 1
ATOM 1568 O O . ASN A 1 200 ? 1.999 -6.250 17.486 1.00 95.69 200 ASN A O 1
ATOM 1572 N N . ARG A 1 201 ? -0.149 -6.257 16.845 1.00 94.88 201 ARG A N 1
ATOM 1573 C CA . ARG A 1 201 ? -0.359 -7.676 17.156 1.00 94.88 201 ARG A CA 1
ATOM 1574 C C . ARG A 1 201 ? 0.536 -8.591 16.320 1.00 94.88 201 ARG A C 1
ATOM 1576 O O . ARG A 1 201 ? 0.995 -9.606 16.833 1.00 94.88 201 ARG A O 1
ATOM 1583 N N . ALA A 1 202 ? 0.770 -8.253 15.054 1.00 91.94 202 ALA A N 1
ATOM 1584 C CA . ALA A 1 202 ? 1.653 -9.020 14.182 1.00 91.94 202 ALA A CA 1
ATOM 1585 C C . ALA A 1 202 ? 3.131 -8.910 14.590 1.00 91.94 202 ALA A C 1
ATOM 1587 O O . ALA A 1 202 ? 3.851 -9.886 14.441 1.00 91.94 202 ALA A O 1
ATOM 1588 N N . LYS A 1 203 ? 3.573 -7.764 15.128 1.00 87.38 203 LYS A N 1
ATOM 1589 C CA . LYS A 1 203 ? 4.956 -7.562 15.602 1.00 87.38 203 LYS A CA 1
ATOM 1590 C C . LYS A 1 203 ? 5.292 -8.289 16.905 1.00 87.38 203 LYS A C 1
ATOM 1592 O O . LYS A 1 203 ? 6.461 -8.552 17.151 1.00 87.38 203 LYS A O 1
ATOM 1597 N N . ARG A 1 204 ? 4.295 -8.564 17.752 1.00 86.31 204 ARG A N 1
ATOM 1598 C CA . ARG A 1 204 ? 4.487 -9.287 19.024 1.00 86.31 204 ARG A CA 1
ATOM 1599 C C . ARG A 1 204 ? 4.612 -10.811 18.856 1.00 86.31 204 ARG A C 1
ATOM 1601 O O . ARG A 1 204 ? 4.858 -11.489 19.848 1.00 8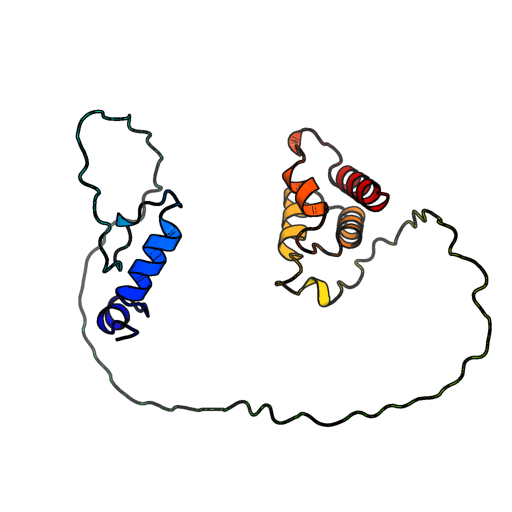6.31 204 ARG A O 1
ATOM 1608 N N . LYS A 1 205 ? 4.362 -11.348 17.659 1.00 78.62 205 LYS A N 1
ATOM 1609 C CA . LYS A 1 205 ? 4.486 -12.779 17.348 1.00 78.62 205 LYS A CA 1
ATOM 1610 C C . LYS A 1 205 ? 5.862 -13.085 16.782 1.00 78.62 205 LYS A C 1
ATOM 1612 O O . LYS A 1 205 ? 6.360 -14.182 17.101 1.00 78.62 205 LYS A O 1
#